Protein AF-0000000079762421 (afdb_homodimer)

pLDDT: mean 91.37, std 13.08, range [32.97, 98.62]

Radius of gyration: 20.49 Å; Cα contacts (8 Å, |Δi|>4): 229; chains: 2; bounding box: 56×55×48 Å

Sequence (238 aa):
MRKKKDTHSFDFRPLGLAIREAREKAGLSRNDLGDKVFYGERHIADIENIGKHPSFQLFHDLVTMFNISVDEYFYPAKNVEKNTARRQIDSSLDLLSDNELKIIQGTIDGILNSRENKKMRKKKDTHSFDFRPLGLAIREAREKAGLSRNDLGDKVFYGERHIADIENIGKHPSFQLFHDLVTMFNISVDEYFYPAKNVEKNTARRQIDSSLDLLSDNELKIIQGTIDGILNSRENKK

InterPro domains:
  IPR001387 Cro/C1-type, helix-turn-helix domain [PF01381] (19-72)
  IPR001387 Cro/C1-type, helix-turn-helix domain [PS50943] (19-73)
  IPR001387 Cro/C1-type, helix-turn-helix domain [SM00530] (18-73)
  IPR001387 Cro/C1-type, helix-turn-helix domain [cd00093] (16-72)
  IPR010982 Lambda repressor-like, DNA-binding domain superfamily [G3DSA:1.10.260.40] (3-78)
  IPR010982 Lambda repressor-like, DNA-binding domain superfamily [SSF47413] (14-79)
  IPR041511 Putative DNA-binding domain [PF18430] (82-116)

Solvent-accessible surface area (backbone atoms only — not comparable to full-atom values): 13655 Å² total; per-residue (Å²): 125,82,70,74,67,82,64,81,73,79,76,34,38,67,58,18,40,52,50,47,52,47,37,51,74,71,68,43,48,58,58,56,48,15,66,74,71,68,45,54,39,64,59,51,46,38,24,35,71,72,18,48,79,49,51,39,64,57,45,52,52,54,34,60,73,64,68,51,68,53,42,65,71,72,54,59,82,75,88,64,88,68,53,72,69,53,51,51,42,54,60,53,54,72,73,50,51,74,72,52,48,50,51,52,45,50,53,49,50,51,55,61,50,53,56,62,69,70,102,124,84,68,75,69,80,64,78,74,78,76,36,39,66,58,17,41,52,49,46,53,48,36,52,74,71,68,42,50,56,57,57,46,14,64,75,72,68,46,55,39,64,60,50,46,38,24,35,70,71,17,46,78,48,52,41,66,57,45,52,50,53,34,58,75,59,36,48,35,54,42,50,70,76,37,67,90,50,89,61,95,57,42,36,71,54,41,40,42,53,58,53,55,72,73,51,52,74,71,52,49,50,52,51,46,49,52,50,50,51,56,60,52,52,57,62,63,71,101

Secondary structure (DSSP, 8-state):
------------HHHHHHHHHHHHHTT--HHHHHHHHT--HHHHHHHHHH-PPPBHHHHHHHHHHTT--SHHHHSPPP-----HHHHHHHHHHTT--HHHHHHHHHHHHHHHHHHHHT-/------------HHHHHHHHHHHHHTT--HHHHHHHHT--HHHHHHHHHH-PPPBHHHHHHHHHHTT--SHHHH-TTS--SS-HHHHHHHHHHTT--HHHHHHHHHHHHHHHHHHHHT-

Structure (mmCIF, N/CA/C/O backbone):
data_AF-0000000079762421-model_v1
#
loop_
_entity.id
_entity.type
_entity.pdbx_description
1 polymer 'Helix-turn-helix domain'
#
loop_
_atom_site.group_PDB
_atom_site.id
_atom_site.type_symbol
_atom_site.label_atom_id
_atom_site.label_alt_id
_atom_site.label_comp_id
_atom_site.label_asym_id
_atom_site.label_entity_id
_atom_site.label_seq_id
_atom_site.pdb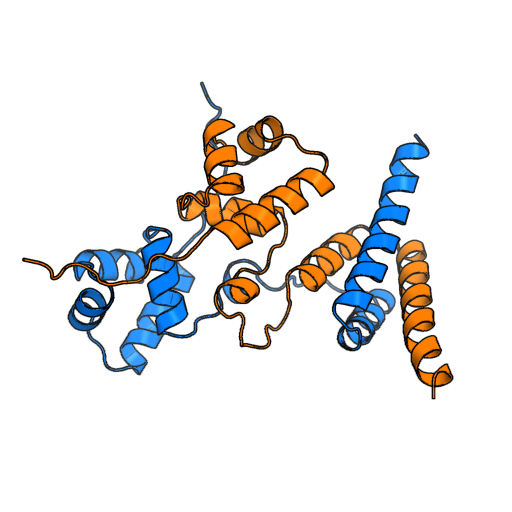x_PDB_ins_code
_atom_site.Cartn_x
_atom_site.Cartn_y
_atom_site.Cartn_z
_atom_site.occupancy
_atom_site.B_iso_or_equiv
_atom_site.auth_seq_id
_atom_site.auth_comp_id
_atom_site.auth_asym_id
_atom_site.auth_atom_id
_atom_site.pdbx_PDB_model_num
ATOM 1 N N . MET A 1 1 ? 30.953 -4.504 -2.361 1 32.97 1 MET A N 1
ATOM 2 C CA . MET A 1 1 ? 29.984 -5.57 -2.109 1 32.97 1 MET A CA 1
ATOM 3 C C . MET A 1 1 ? 28.656 -5 -1.613 1 32.97 1 MET A C 1
ATOM 5 O O . MET A 1 1 ? 28.641 -4.18 -0.692 1 32.97 1 MET A O 1
ATOM 9 N N . ARG A 1 2 ? 27.547 -4.996 -2.469 1 42.31 2 ARG A N 1
ATOM 10 C CA . ARG A 1 2 ? 26.328 -4.332 -2.012 1 42.31 2 ARG A CA 1
ATOM 11 C C . ARG A 1 2 ? 25.891 -4.875 -0.658 1 42.31 2 ARG A C 1
ATOM 13 O O . ARG A 1 2 ? 25.922 -6.086 -0.425 1 42.31 2 ARG A O 1
ATOM 20 N N . LYS A 1 3 ? 26.125 -4.16 0.327 1 44.59 3 LYS A N 1
ATOM 21 C CA . LYS A 1 3 ? 25.812 -4.641 1.672 1 44.59 3 LYS A CA 1
ATOM 22 C C . LYS A 1 3 ? 24.562 -5.508 1.673 1 44.59 3 LYS A C 1
ATOM 24 O O . LYS A 1 3 ? 23.641 -5.289 0.872 1 44.59 3 LYS A O 1
ATOM 29 N N . LYS A 1 4 ? 24.766 -6.656 2.021 1 48.5 4 LYS A N 1
ATOM 30 C CA . LYS A 1 4 ? 23.719 -7.664 2.203 1 48.5 4 LYS A CA 1
ATOM 31 C C . LYS A 1 4 ? 22.438 -7.039 2.732 1 48.5 4 LYS A C 1
ATOM 33 O O . LYS A 1 4 ? 22.484 -6.141 3.576 1 48.5 4 LYS A O 1
ATOM 38 N N . LYS A 1 5 ? 21.516 -6.934 1.87 1 54.53 5 LYS A N 1
ATOM 39 C CA . LYS A 1 5 ? 20.234 -6.312 2.166 1 54.53 5 LYS A CA 1
ATOM 40 C C . LYS A 1 5 ? 19.672 -6.797 3.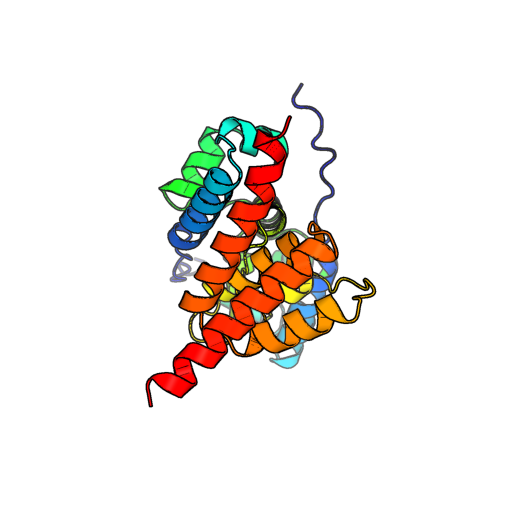504 1 54.53 5 LYS A C 1
ATOM 42 O O . LYS A 1 5 ? 19.422 -7.988 3.682 1 54.53 5 LYS A O 1
ATOM 47 N N . ASP A 1 6 ? 20.281 -6.512 4.605 1 52.03 6 ASP A N 1
ATOM 48 C CA . ASP A 1 6 ? 19.672 -6.863 5.883 1 52.03 6 ASP A CA 1
ATOM 49 C C . ASP A 1 6 ? 18.156 -6.668 5.84 1 52.03 6 ASP A C 1
ATOM 51 O O . ASP A 1 6 ? 17.531 -6.434 6.875 1 52.03 6 ASP A O 1
ATOM 55 N N . THR A 1 7 ? 17.688 -6.594 4.555 1 61.84 7 THR A N 1
ATOM 56 C CA . THR A 1 7 ? 16.25 -6.309 4.594 1 61.84 7 THR A CA 1
ATOM 57 C C . THR A 1 7 ? 15.453 -7.586 4.816 1 61.84 7 THR A C 1
ATOM 59 O O . THR A 1 7 ? 15.906 -8.68 4.469 1 61.84 7 THR A O 1
ATOM 62 N N . HIS A 1 8 ? 14.672 -7.676 5.934 1 78.88 8 HIS A N 1
ATOM 63 C CA . HIS A 1 8 ? 13.75 -8.75 6.281 1 78.88 8 HIS A CA 1
ATOM 64 C C . HIS A 1 8 ? 12.812 -9.07 5.117 1 78.88 8 HIS A C 1
ATOM 66 O O . HIS A 1 8 ? 12.219 -8.164 4.527 1 78.88 8 HIS A O 1
ATOM 72 N N . SER A 1 9 ? 12.984 -10.242 4.676 1 92.44 9 SER A N 1
ATOM 73 C CA . SER A 1 9 ? 12.094 -10.75 3.641 1 92.44 9 SER A CA 1
ATOM 74 C C . SER A 1 9 ? 10.672 -10.906 4.168 1 92.44 9 SER A C 1
ATOM 76 O O . SER A 1 9 ? 10.469 -11.344 5.301 1 92.44 9 SER A O 1
ATOM 78 N N . PHE A 1 10 ? 9.75 -10.484 3.432 1 96.31 10 PHE A N 1
ATOM 79 C CA . PHE A 1 10 ? 8.352 -10.609 3.811 1 96.31 10 PHE A CA 1
ATOM 80 C C . PHE A 1 10 ? 7.953 -12.078 3.951 1 96.31 10 PHE A C 1
ATOM 82 O O . PHE A 1 10 ? 8.25 -12.891 3.076 1 96.31 10 PHE A O 1
ATOM 89 N N . ASP A 1 11 ? 7.379 -12.391 5.066 1 96.75 11 ASP A N 1
ATOM 90 C CA . ASP A 1 11 ? 6.852 -13.734 5.266 1 96.75 11 ASP A CA 1
ATOM 91 C C . ASP A 1 11 ? 5.516 -13.914 4.543 1 96.75 11 ASP A C 1
ATOM 93 O O . ASP A 1 11 ? 4.477 -13.461 5.023 1 96.75 11 ASP A O 1
ATOM 97 N N . PHE A 1 12 ? 5.535 -14.68 3.506 1 97.94 12 PHE A N 1
ATOM 98 C CA . PHE A 1 12 ? 4.363 -14.797 2.648 1 97.94 12 PHE A CA 1
ATOM 99 C C . PHE A 1 12 ? 3.424 -15.883 3.16 1 97.94 12 PHE A C 1
ATOM 101 O O . PHE A 1 12 ? 2.338 -16.078 2.611 1 97.94 12 PHE A O 1
ATOM 108 N N . ARG A 1 13 ? 3.721 -16.5 4.164 1 97.62 13 ARG A N 1
ATOM 109 C CA . ARG A 1 13 ? 2.973 -17.672 4.629 1 97.62 13 ARG A CA 1
ATOM 110 C C . ARG A 1 13 ? 1.549 -17.281 5.016 1 97.62 13 ARG A C 1
ATOM 112 O O . ARG A 1 13 ? 0.593 -17.969 4.641 1 97.62 13 ARG A O 1
ATOM 119 N N . PRO A 1 14 ? 1.324 -16.188 5.73 1 97.69 14 PRO A N 1
ATOM 120 C CA . PRO A 1 14 ? -0.056 -15.836 6.066 1 97.69 14 PRO A CA 1
ATOM 121 C C . PRO A 1 14 ? -0.907 -15.555 4.828 1 97.69 14 PRO A C 1
ATOM 123 O O . PRO A 1 14 ? -2.064 -15.977 4.762 1 97.69 14 PRO A O 1
ATOM 126 N N . LEU A 1 15 ? -0.375 -14.906 3.902 1 97.62 15 LEU A N 1
ATOM 127 C CA . LEU A 1 15 ? -1.086 -14.641 2.656 1 97.62 15 LEU A CA 1
ATOM 128 C C . LEU A 1 15 ? -1.319 -15.93 1.875 1 97.62 15 LEU A C 1
ATOM 130 O O . LEU A 1 15 ? -2.398 -16.125 1.313 1 97.62 15 LEU A O 1
ATOM 134 N N . GLY A 1 16 ? -0.266 -16.703 1.804 1 98.31 16 GLY A N 1
ATOM 135 C CA . GLY A 1 16 ? -0.415 -18.016 1.179 1 98.31 16 GLY A CA 1
ATOM 136 C C . GLY A 1 16 ? -1.543 -18.828 1.773 1 98.31 16 GLY A C 1
ATOM 137 O O . GLY A 1 16 ? -2.305 -19.469 1.044 1 98.31 16 GLY A O 1
ATOM 138 N N . LEU A 1 17 ? -1.604 -18.781 3.076 1 98.19 17 LEU A N 1
ATOM 139 C CA . LEU A 1 17 ? -2.67 -19.5 3.773 1 98.19 17 LEU A CA 1
ATOM 140 C C . LEU A 1 17 ? -4.035 -18.938 3.406 1 98.19 17 LEU A C 1
ATOM 142 O O . LEU A 1 17 ? -4.992 -19.688 3.207 1 98.19 17 LEU A O 1
ATOM 146 N N . ALA A 1 18 ? -4.164 -17.656 3.342 1 98.25 18 ALA A N 1
ATOM 147 C CA . ALA A 1 18 ? -5.414 -17.016 2.941 1 98.25 18 ALA A CA 1
ATOM 148 C C . ALA A 1 18 ? -5.832 -17.453 1.543 1 98.25 18 ALA A C 1
ATOM 150 O O . ALA A 1 18 ? -7.016 -17.703 1.29 1 98.25 18 ALA A O 1
ATOM 151 N N . ILE A 1 19 ? -4.883 -17.562 0.673 1 98.38 19 ILE A N 1
ATOM 152 C CA . ILE A 1 19 ? -5.145 -17.984 -0.696 1 98.38 19 ILE A CA 1
ATOM 153 C C . ILE A 1 19 ? -5.641 -19.438 -0.696 1 98.38 19 ILE A C 1
ATOM 155 O O . ILE A 1 19 ? -6.617 -19.766 -1.372 1 98.38 19 ILE A O 1
ATOM 159 N N . ARG A 1 20 ? -4.977 -20.219 0.058 1 98.56 20 ARG A N 1
ATOM 160 C CA . ARG A 1 20 ? -5.391 -21.609 0.176 1 98.56 20 ARG A CA 1
ATOM 161 C C . ARG A 1 20 ? -6.828 -21.719 0.673 1 98.56 20 ARG A C 1
ATOM 163 O O . ARG A 1 20 ? -7.641 -22.438 0.09 1 98.56 20 ARG A O 1
ATOM 170 N N . GLU A 1 21 ? -7.09 -21.031 1.746 1 98.62 21 GLU A N 1
ATOM 171 C CA . GLU A 1 21 ? -8.43 -21.062 2.336 1 98.62 21 GLU A CA 1
ATOM 172 C C . GLU A 1 21 ? -9.484 -20.578 1.344 1 98.62 21 GLU A C 1
ATOM 174 O O . GLU A 1 21 ? -10.562 -21.172 1.242 1 98.62 21 GLU A O 1
ATOM 179 N N . ALA A 1 22 ? -9.211 -19.578 0.687 1 98.38 22 ALA A N 1
ATOM 180 C CA . ALA A 1 22 ? -10.125 -19.047 -0.317 1 98.38 22 ALA A CA 1
ATOM 181 C C . ALA A 1 22 ? -10.336 -20.047 -1.453 1 98.38 22 ALA A C 1
ATOM 183 O O . ALA A 1 22 ? -11.453 -20.219 -1.935 1 98.38 22 ALA A O 1
ATOM 184 N N . ARG A 1 23 ? -9.234 -20.578 -1.907 1 98.31 23 ARG A N 1
ATOM 185 C CA . ARG A 1 23 ? -9.312 -21.578 -2.961 1 98.31 23 ARG A CA 1
ATOM 186 C C . ARG A 1 23 ? -10.227 -22.734 -2.551 1 98.31 23 ARG A C 1
ATOM 188 O O . ARG A 1 23 ? -11.094 -23.141 -3.32 1 98.31 23 ARG A O 1
ATOM 195 N N . GLU A 1 24 ? -9.969 -23.219 -1.36 1 98.5 24 GLU A N 1
ATOM 196 C CA . GLU A 1 24 ? -10.75 -24.344 -0.839 1 98.5 24 GLU A CA 1
ATOM 197 C C . GLU A 1 24 ? -12.219 -23.969 -0.682 1 98.5 24 GLU A C 1
ATOM 199 O O . GLU A 1 24 ? -13.109 -24.766 -1.01 1 98.5 24 GLU A O 1
ATOM 204 N N . LYS A 1 25 ? -12.469 -22.844 -0.192 1 98.38 25 LYS A N 1
ATOM 205 C CA . LYS A 1 25 ? -13.836 -22.344 -0.052 1 98.38 25 LYS A CA 1
ATOM 206 C C . LYS A 1 25 ? -14.531 -22.281 -1.405 1 98.38 25 LYS A C 1
ATOM 208 O O . LYS A 1 25 ? -15.742 -22.531 -1.5 1 98.38 25 LYS A O 1
ATOM 213 N N . ALA A 1 26 ? -13.797 -22.016 -2.395 1 97.75 26 ALA A N 1
ATOM 214 C CA . ALA A 1 26 ? -14.336 -21.906 -3.75 1 97.75 26 ALA A CA 1
ATOM 215 C C . ALA A 1 26 ? -14.477 -23.297 -4.383 1 97.75 26 ALA A C 1
ATOM 217 O O . ALA A 1 26 ? -14.945 -23.406 -5.516 1 97.75 26 ALA A O 1
ATOM 218 N N . GLY A 1 27 ? -13.93 -24.312 -3.766 1 98.06 27 GLY A N 1
ATOM 219 C CA . GLY A 1 27 ? -14.039 -25.672 -4.254 1 98.06 27 GLY A CA 1
ATOM 220 C C . GLY A 1 27 ? -13.023 -26.016 -5.324 1 98.06 27 GLY A C 1
ATOM 221 O O . GLY A 1 27 ? -13.234 -26.922 -6.129 1 98.06 27 GLY A O 1
ATOM 222 N N . LEU A 1 28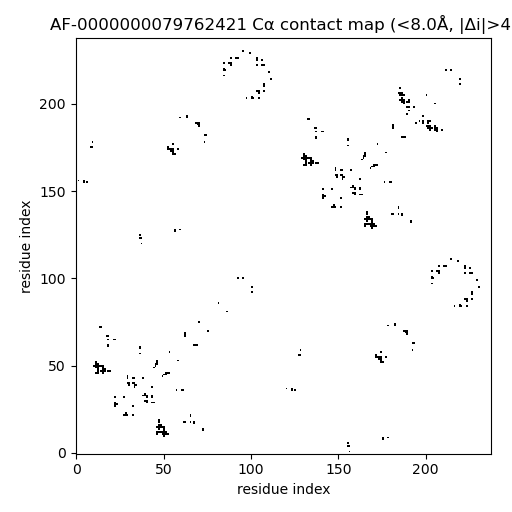 ? -12.008 -25.328 -5.367 1 98.12 28 LEU A N 1
ATOM 223 C CA . LEU A 1 28 ? -11 -25.531 -6.395 1 98.12 28 LEU A CA 1
ATOM 224 C C . LEU A 1 28 ? -9.836 -26.359 -5.855 1 98.12 28 LEU A C 1
ATOM 226 O O . LEU A 1 28 ? -9.398 -26.156 -4.719 1 98.12 28 LEU A O 1
ATOM 230 N N . SER A 1 29 ? -9.367 -27.219 -6.641 1 98.31 29 SER A N 1
ATOM 231 C CA . SER A 1 29 ? -8.094 -27.875 -6.355 1 98.31 29 SER A CA 1
ATOM 232 C C . SER A 1 29 ? -6.914 -26.984 -6.75 1 98.31 29 SER A C 1
ATOM 234 O O . SER A 1 29 ? -7.098 -25.953 -7.414 1 98.31 29 SER A O 1
ATOM 236 N N . ARG A 1 30 ? -5.773 -27.359 -6.301 1 97.88 30 ARG A N 1
ATOM 237 C CA . ARG A 1 30 ? -4.59 -26.625 -6.742 1 97.88 30 ARG A CA 1
ATOM 238 C C . ARG A 1 30 ? -4.441 -26.688 -8.258 1 97.88 30 ARG A C 1
ATOM 240 O O . ARG A 1 30 ? -4.023 -25.719 -8.891 1 97.88 30 ARG A O 1
ATOM 247 N N . ASN A 1 31 ? -4.73 -27.844 -8.828 1 97.56 31 ASN A N 1
ATOM 248 C CA . ASN A 1 31 ? -4.684 -28.016 -10.273 1 97.56 31 ASN A CA 1
ATOM 249 C C . ASN A 1 31 ? -5.68 -27.094 -10.977 1 97.56 31 ASN A C 1
ATOM 251 O O . ASN A 1 31 ? -5.348 -26.453 -11.984 1 97.56 31 ASN A O 1
ATOM 255 N N . ASP A 1 32 ? -6.852 -27.047 -10.422 1 97.56 32 ASP A N 1
ATOM 256 C CA . ASP A 1 32 ? -7.867 -26.156 -10.977 1 97.56 32 ASP A CA 1
ATOM 257 C C . ASP A 1 32 ? -7.402 -24.703 -10.945 1 97.56 32 ASP A C 1
ATOM 259 O O . ASP A 1 32 ? -7.555 -23.969 -11.93 1 97.56 32 ASP A O 1
ATOM 263 N N . LEU A 1 33 ? -6.918 -24.297 -9.844 1 97.44 33 LEU A N 1
ATOM 264 C CA . LEU A 1 33 ? -6.418 -22.938 -9.703 1 97.44 33 LEU A CA 1
ATOM 265 C C . LEU A 1 33 ? -5.266 -22.672 -10.664 1 97.44 33 LEU A C 1
ATOM 267 O O . LEU A 1 33 ? -5.227 -21.641 -11.32 1 97.44 33 LEU A O 1
ATOM 271 N N . GLY A 1 34 ? -4.316 -23.547 -10.711 1 96.56 34 GLY A N 1
ATOM 272 C CA . GLY A 1 34 ? -3.195 -23.438 -11.633 1 96.56 34 GLY A CA 1
ATOM 273 C C . GLY A 1 34 ? -3.625 -23.203 -13.07 1 96.56 34 GLY A C 1
ATOM 274 O O . GLY A 1 34 ? -3.055 -22.359 -13.758 1 96.56 34 GLY A O 1
ATOM 275 N N . ASP A 1 35 ? -4.621 -23.906 -13.523 1 95.06 35 ASP A N 1
ATOM 276 C CA . ASP A 1 35 ? -5.156 -23.75 -14.875 1 95.06 35 ASP A CA 1
ATOM 277 C C . ASP A 1 35 ? -5.703 -22.344 -15.094 1 95.06 35 ASP A C 1
ATOM 279 O O . ASP A 1 35 ? -5.562 -21.781 -16.172 1 95.06 35 ASP A O 1
ATOM 283 N N . LYS A 1 36 ? -6.262 -21.812 -14.062 1 94.31 36 LYS A N 1
ATOM 284 C CA . LYS A 1 36 ? -6.895 -20.5 -14.164 1 94.31 36 LYS A CA 1
ATOM 285 C C . LYS A 1 36 ? -5.848 -19.391 -14.242 1 94.31 36 LYS A C 1
ATOM 287 O O . LYS A 1 36 ? -6.066 -18.375 -14.891 1 94.31 36 LYS A O 1
ATOM 292 N N . VAL A 1 37 ? -4.773 -19.641 -13.508 1 93.75 37 VAL A N 1
ATOM 293 C CA . VAL A 1 37 ? -3.791 -18.562 -13.43 1 93.75 37 VAL A CA 1
ATOM 294 C C . VAL A 1 37 ? -2.568 -18.922 -14.273 1 93.75 37 VAL A C 1
ATOM 296 O O . VAL A 1 37 ? -1.571 -18.203 -14.266 1 93.75 37 VAL A O 1
ATOM 299 N N . PHE A 1 38 ? -2.588 -20.078 -14.898 1 94.38 38 PHE A N 1
ATOM 300 C CA . PHE A 1 38 ? -1.58 -20.516 -15.852 1 94.38 38 PHE A CA 1
ATOM 301 C C . PHE A 1 38 ? -0.259 -20.812 -15.148 1 94.38 38 PHE A C 1
ATOM 303 O O . PHE A 1 38 ? 0.802 -20.391 -15.609 1 94.38 38 PHE A O 1
ATOM 310 N N . TYR A 1 39 ? -0.318 -21.422 -14.094 1 95.12 39 TYR A N 1
ATOM 311 C CA . TYR A 1 39 ? 0.83 -21.906 -13.336 1 95.12 39 TYR A CA 1
ATOM 312 C C . TYR A 1 39 ? 0.646 -23.375 -12.945 1 95.12 39 TYR A C 1
ATOM 314 O O . TYR A 1 39 ? -0.48 -23.875 -12.906 1 95.12 39 TYR A O 1
ATOM 322 N N . GLY A 1 40 ? 1.703 -24.031 -12.727 1 95.5 40 GLY A N 1
ATOM 323 C CA . GLY A 1 40 ? 1.637 -25.422 -12.32 1 95.5 40 GLY A CA 1
ATOM 324 C C . GLY A 1 40 ? 1.208 -25.609 -10.875 1 95.5 40 GLY A C 1
ATOM 325 O O . GLY A 1 40 ? 1.412 -24.719 -10.047 1 95.5 40 GLY A O 1
ATOM 326 N N . GLU A 1 41 ? 0.646 -26.75 -10.602 1 95.81 41 GLU A N 1
ATOM 327 C CA . GLU A 1 41 ? 0.153 -27.109 -9.273 1 95.81 41 GLU A CA 1
ATOM 328 C C . GLU A 1 41 ? 1.257 -26.984 -8.227 1 95.81 41 GLU A C 1
ATOM 330 O O . GLU A 1 41 ? 1.01 -26.547 -7.105 1 95.81 41 GLU A O 1
ATOM 335 N N . ARG A 1 42 ? 2.371 -27.375 -8.578 1 97.25 42 ARG A N 1
ATOM 336 C CA . ARG A 1 42 ? 3.486 -27.328 -7.637 1 97.25 42 ARG A CA 1
ATOM 337 C C . ARG A 1 42 ? 3.795 -25.891 -7.219 1 97.25 42 ARG A C 1
ATOM 339 O O . ARG A 1 42 ? 4.082 -25.625 -6.051 1 97.25 42 ARG A O 1
ATOM 346 N N . HIS A 1 43 ? 3.812 -25.031 -8.156 1 97.19 43 HIS A N 1
ATOM 347 C CA . HIS A 1 43 ? 4.062 -23.609 -7.871 1 97.19 43 HIS A CA 1
ATOM 348 C C . HIS A 1 43 ? 3.02 -23.047 -6.914 1 97.19 43 HIS A C 1
ATOM 350 O O . HIS A 1 43 ? 3.363 -22.344 -5.965 1 97.19 43 HIS A O 1
ATOM 356 N N . ILE A 1 44 ? 1.825 -23.406 -7.184 1 97.94 44 ILE A N 1
ATOM 357 C CA . ILE A 1 44 ? 0.734 -23 -6.309 1 97.94 44 ILE A CA 1
ATOM 358 C C . ILE A 1 44 ? 0.949 -23.562 -4.906 1 97.94 44 ILE A C 1
ATOM 360 O O . ILE A 1 44 ? 0.801 -22.844 -3.912 1 97.94 44 ILE A O 1
ATOM 364 N N . ALA A 1 45 ? 1.321 -24.797 -4.832 1 97.94 45 ALA A N 1
ATOM 365 C CA . ALA A 1 45 ? 1.576 -25.453 -3.555 1 97.94 45 ALA A CA 1
ATOM 366 C C . ALA A 1 45 ? 2.682 -24.75 -2.779 1 97.94 45 ALA A C 1
ATOM 368 O O . ALA A 1 45 ? 2.568 -24.547 -1.567 1 97.94 45 ALA A O 1
ATOM 369 N N . ASP A 1 46 ? 3.74 -24.375 -3.486 1 98 46 ASP A N 1
ATOM 370 C CA . ASP A 1 46 ? 4.863 -23.688 -2.857 1 98 46 ASP A CA 1
ATOM 371 C C . ASP A 1 46 ? 4.426 -22.359 -2.254 1 98 46 ASP A C 1
ATOM 373 O O . ASP A 1 46 ? 4.84 -22.016 -1.147 1 98 46 ASP A O 1
ATOM 377 N N . ILE A 1 47 ? 3.629 -21.672 -2.916 1 97.81 47 ILE A N 1
ATOM 378 C CA . ILE A 1 47 ? 3.107 -20.375 -2.465 1 97.81 47 ILE A CA 1
ATOM 379 C C . ILE A 1 47 ? 2.24 -20.578 -1.225 1 97.81 47 ILE A C 1
ATOM 381 O O . ILE A 1 47 ? 2.412 -19.891 -0.219 1 97.81 47 ILE A O 1
ATOM 385 N N . GLU A 1 48 ? 1.377 -21.547 -1.326 1 97.75 48 GLU A N 1
ATOM 386 C CA . GLU A 1 48 ? 0.377 -21.766 -0.284 1 97.75 48 GLU A CA 1
ATOM 387 C C . GLU A 1 48 ? 1.006 -22.375 0.963 1 97.75 48 GLU A C 1
ATOM 389 O O . GLU A 1 48 ? 0.615 -22.047 2.086 1 97.75 48 GLU A O 1
ATOM 394 N N . ASN A 1 49 ? 2.008 -23.219 0.82 1 95.19 49 ASN A N 1
ATOM 395 C CA . ASN A 1 49 ? 2.479 -24.031 1.927 1 95.19 49 ASN A CA 1
ATOM 396 C C . ASN A 1 49 ? 3.734 -23.453 2.568 1 95.19 49 ASN A C 1
ATOM 398 O O . ASN A 1 49 ? 3.863 -23.453 3.793 1 95.19 49 ASN A O 1
ATOM 402 N N . ILE A 1 50 ? 4.66 -22.922 1.738 1 94.75 50 ILE A N 1
ATOM 403 C CA . ILE A 1 50 ? 5.938 -22.547 2.324 1 94.75 50 ILE A CA 1
ATOM 404 C C . ILE A 1 50 ? 6.168 -21.047 2.131 1 94.75 50 ILE A C 1
ATOM 406 O O . ILE A 1 50 ? 7.246 -20.531 2.432 1 94.75 50 ILE A O 1
ATOM 410 N N . GLY A 1 51 ? 5.266 -20.406 1.552 1 95.94 51 GLY A N 1
ATOM 411 C CA . GLY A 1 51 ? 5.336 -18.953 1.436 1 95.94 51 GLY A CA 1
ATOM 412 C C . GLY A 1 51 ? 6.316 -18.5 0.377 1 95.94 51 GLY A C 1
ATOM 413 O O . GLY A 1 51 ? 7.004 -17.484 0.562 1 95.94 51 GLY A O 1
ATOM 414 N N . LYS A 1 52 ? 6.457 -19.281 -0.649 1 97.25 52 LYS A N 1
ATOM 415 C CA . LYS A 1 52 ? 7.27 -18.812 -1.765 1 97.25 52 LYS A CA 1
ATOM 416 C C . LYS A 1 52 ? 6.707 -17.516 -2.35 1 97.25 52 LYS A C 1
ATOM 418 O O . LYS A 1 52 ? 5.5 -17.391 -2.553 1 97.25 52 LYS A O 1
ATOM 423 N N . HIS A 1 53 ? 7.578 -16.594 -2.586 1 98.06 53 HIS A N 1
ATOM 424 C CA . HIS A 1 53 ? 7.141 -15.344 -3.195 1 98.06 53 HIS A CA 1
ATOM 425 C C . HIS A 1 53 ? 6.734 -15.555 -4.648 1 98.06 53 HIS A C 1
ATOM 427 O O . HIS A 1 53 ? 7.543 -16 -5.465 1 98.06 53 HIS A O 1
ATOM 433 N N . PRO A 1 54 ? 5.59 -15.258 -4.969 1 97.69 54 PRO A N 1
ATOM 434 C CA . PRO A 1 54 ? 5.195 -15.305 -6.379 1 97.69 54 PRO A CA 1
ATOM 435 C C . PRO A 1 54 ? 5.742 -14.125 -7.18 1 97.69 54 PRO A C 1
ATOM 437 O O . PRO A 1 54 ? 6.258 -13.164 -6.602 1 97.69 54 PRO A O 1
ATOM 440 N N . SER A 1 55 ? 5.66 -14.273 -8.492 1 96.69 55 SER A N 1
ATOM 441 C CA . SER A 1 55 ? 5.836 -13.078 -9.312 1 96.69 55 SER A CA 1
ATOM 442 C C . SER A 1 55 ? 4.746 -12.047 -9.023 1 96.69 55 SER A C 1
ATOM 444 O O . SER A 1 55 ? 3.693 -12.383 -8.484 1 96.69 55 SER A O 1
ATOM 446 N N . PHE A 1 56 ? 4.988 -10.875 -9.398 1 97.75 56 PHE A N 1
ATOM 447 C CA . PHE A 1 56 ? 4 -9.828 -9.172 1 97.75 56 PHE A CA 1
ATOM 448 C C . PHE A 1 56 ? 2.691 -10.156 -9.875 1 97.75 56 PHE A C 1
ATOM 450 O O . PHE A 1 56 ? 1.614 -10.023 -9.289 1 97.75 56 PHE A O 1
ATOM 457 N N . GLN A 1 57 ? 2.758 -10.555 -11.094 1 97 57 GLN A N 1
ATOM 458 C CA . GLN A 1 57 ? 1.547 -10.828 -11.859 1 97 57 GLN A CA 1
ATOM 459 C C . GLN A 1 57 ? 0.741 -11.961 -11.227 1 97 57 GLN A C 1
ATOM 461 O O . GLN A 1 57 ? -0.482 -11.867 -11.102 1 97 57 GLN A O 1
ATOM 466 N N . LEU A 1 58 ? 1.405 -13.016 -10.875 1 96.94 58 LEU A N 1
ATOM 467 C CA . LEU A 1 58 ? 0.703 -14.133 -10.242 1 96.94 58 LEU A CA 1
ATOM 468 C C . LEU A 1 58 ? 0.075 -13.703 -8.922 1 96.94 58 LEU A C 1
ATOM 470 O O . LEU A 1 58 ? -1.065 -14.07 -8.625 1 96.94 58 LEU A O 1
ATOM 474 N N . PHE A 1 59 ? 0.827 -12.938 -8.188 1 98 59 PHE A N 1
ATOM 475 C CA . PHE A 1 59 ? 0.321 -12.391 -6.934 1 98 59 PHE A CA 1
ATOM 476 C C . PHE A 1 59 ? -0.968 -11.617 -7.16 1 98 59 PHE A C 1
ATOM 478 O O . PHE A 1 59 ? -1.977 -11.867 -6.5 1 98 59 PHE A O 1
ATOM 485 N N . HIS A 1 60 ? -0.875 -10.695 -8.039 1 97.81 60 HIS A N 1
ATOM 486 C CA . HIS A 1 60 ? -2.049 -9.906 -8.391 1 97.81 60 HIS A CA 1
ATOM 487 C C . HIS A 1 60 ? -3.221 -10.805 -8.781 1 97.81 60 HIS A C 1
ATOM 489 O O . HIS A 1 60 ? -4.336 -10.625 -8.289 1 97.81 60 HIS A O 1
ATOM 495 N N . ASP A 1 61 ? -2.99 -11.773 -9.641 1 97.06 61 ASP A N 1
ATOM 496 C CA . ASP A 1 61 ? -4.051 -12.656 -10.125 1 97.06 61 ASP A CA 1
ATOM 497 C C . ASP A 1 61 ? -4.699 -13.422 -8.969 1 97.06 61 ASP A C 1
ATOM 499 O O . ASP A 1 61 ? -5.926 -13.508 -8.891 1 97.06 61 ASP A O 1
ATOM 503 N N . LEU A 1 62 ? -3.895 -13.898 -8.078 1 97.56 62 LEU A N 1
ATOM 504 C CA . LEU A 1 62 ? -4.395 -14.703 -6.969 1 97.56 62 LEU A CA 1
ATOM 505 C C . LEU A 1 62 ? -5.242 -13.867 -6.02 1 97.56 62 LEU A C 1
ATOM 507 O O . LEU A 1 62 ? -6.359 -14.25 -5.668 1 97.56 62 LEU A O 1
ATOM 511 N N . VAL A 1 63 ? -4.738 -12.773 -5.648 1 97.69 63 VAL A N 1
ATOM 512 C CA . VAL A 1 63 ? -5.426 -12.016 -4.609 1 97.69 63 VAL A CA 1
ATOM 513 C C . VAL A 1 63 ? -6.691 -11.383 -5.184 1 97.69 63 VAL A C 1
ATOM 515 O O . VAL A 1 63 ? -7.699 -11.258 -4.484 1 97.69 63 VAL A O 1
ATOM 518 N N . THR A 1 64 ? -6.703 -11.023 -6.461 1 96.56 64 THR A N 1
ATOM 519 C CA . THR A 1 64 ? -7.891 -10.414 -7.043 1 96.56 64 THR A CA 1
ATOM 520 C C . THR A 1 64 ? -8.938 -11.469 -7.379 1 96.56 64 THR A C 1
ATOM 522 O O . THR A 1 64 ? -10.141 -11.219 -7.254 1 96.56 64 THR A O 1
ATOM 525 N N . MET A 1 65 ? -8.469 -12.594 -7.762 1 96.06 65 MET A N 1
ATOM 526 C CA . MET A 1 65 ? -9.406 -13.688 -8.031 1 96.06 65 MET A CA 1
ATOM 527 C C . MET A 1 65 ? -10.219 -14.023 -6.785 1 96.06 65 MET A C 1
ATOM 529 O O . MET A 1 65 ? -11.422 -14.289 -6.879 1 96.06 65 MET A O 1
ATOM 533 N N . PHE A 1 66 ? -9.594 -13.969 -5.641 1 97.5 66 PHE A N 1
ATOM 534 C CA . PHE A 1 66 ? -10.234 -14.406 -4.406 1 97.5 66 PHE A CA 1
ATOM 535 C C . PHE A 1 66 ? -10.641 -13.203 -3.555 1 97.5 66 PHE A C 1
ATOM 537 O O . PHE A 1 66 ? -11.07 -13.367 -2.41 1 97.5 66 PHE A O 1
ATOM 544 N N . ASN A 1 67 ? -10.453 -12.047 -4.035 1 96.81 67 ASN A N 1
ATOM 545 C CA . ASN A 1 67 ? -10.836 -10.82 -3.346 1 96.81 67 ASN A CA 1
ATOM 546 C C . ASN A 1 67 ? -10.172 -10.719 -1.976 1 96.81 67 ASN A C 1
ATOM 548 O O . ASN A 1 67 ? -10.836 -10.422 -0.981 1 96.81 67 ASN A O 1
ATOM 552 N N . ILE A 1 68 ? -8.945 -10.93 -1.98 1 97.19 68 ILE A N 1
ATOM 553 C CA . ILE A 1 68 ? -8.156 -10.859 -0.753 1 97.19 68 ILE A CA 1
ATOM 554 C C . ILE A 1 68 ? -7.578 -9.453 -0.596 1 97.19 68 ILE A C 1
ATOM 556 O O . ILE A 1 68 ? -6.988 -8.914 -1.533 1 97.19 68 ILE A O 1
ATOM 560 N N . SER A 1 69 ? -7.762 -8.867 0.554 1 96.94 69 SER A N 1
ATOM 561 C CA . SER A 1 69 ? -7.156 -7.57 0.854 1 96.94 69 SER A CA 1
ATOM 562 C C . SER A 1 69 ? -5.664 -7.707 1.126 1 96.94 69 SER A C 1
ATOM 564 O O . SER A 1 69 ? -5.262 -8.336 2.107 1 96.94 69 SER A O 1
ATOM 566 N N . VAL A 1 70 ? -4.867 -7.098 0.354 1 97.69 70 VAL A N 1
ATOM 567 C CA . VAL A 1 70 ? -3.416 -7.129 0.511 1 97.69 70 VAL A CA 1
ATOM 568 C C . VAL A 1 70 ? -3.002 -6.23 1.676 1 97.69 70 VAL A C 1
ATOM 570 O O . VAL A 1 70 ? -2.1 -6.574 2.443 1 97.69 70 VAL A O 1
ATOM 573 N N . ASP A 1 71 ? -3.635 -5.137 1.819 1 97.12 71 ASP A N 1
ATOM 574 C CA . ASP A 1 71 ? -3.305 -4.156 2.852 1 97.12 71 ASP A CA 1
ATOM 575 C C . ASP A 1 71 ? -3.4 -4.773 4.246 1 97.12 71 ASP A C 1
ATOM 577 O O . ASP A 1 71 ? -2.645 -4.402 5.145 1 97.12 71 ASP A O 1
ATOM 581 N N . GLU A 1 72 ? -4.293 -5.73 4.418 1 95.44 72 GLU A N 1
ATOM 582 C CA . GLU A 1 72 ? -4.445 -6.398 5.707 1 95.44 72 GLU A CA 1
ATOM 583 C C . GLU A 1 72 ? -3.16 -7.105 6.121 1 95.44 72 GLU A C 1
ATOM 585 O O . GLU A 1 72 ? -2.869 -7.234 7.312 1 95.44 72 GLU A O 1
ATOM 590 N N . TYR A 1 73 ? -2.426 -7.461 5.168 1 96.88 73 TYR A N 1
ATOM 591 C CA . TYR A 1 73 ? -1.223 -8.242 5.445 1 96.88 73 TYR A CA 1
ATOM 592 C C . TYR A 1 73 ? 0.019 -7.359 5.406 1 96.88 73 TYR A C 1
ATOM 594 O O . TYR A 1 73 ? 0.993 -7.617 6.117 1 96.88 73 TYR A O 1
ATOM 602 N N . PHE A 1 74 ? -0.022 -6.332 4.625 1 97.31 74 PHE A N 1
ATOM 603 C CA . PHE A 1 74 ? 1.141 -5.469 4.469 1 97.31 74 PHE A CA 1
ATOM 604 C C . PHE A 1 74 ? 1.224 -4.461 5.605 1 97.31 74 PHE A C 1
ATOM 606 O O . PHE A 1 74 ? 2.312 -4.012 5.969 1 97.31 74 PHE A O 1
ATOM 613 N N . TYR A 1 75 ? 0.019 -4.086 6.047 1 94.5 75 TYR A N 1
ATOM 614 C CA . TYR A 1 75 ? -0.052 -3.055 7.078 1 94.5 75 TYR A CA 1
ATOM 615 C C . TYR A 1 75 ? -0.779 -3.57 8.312 1 94.5 75 TYR A C 1
ATOM 617 O O . TYR A 1 75 ? -1.899 -3.145 8.602 1 94.5 75 TYR A O 1
ATOM 625 N N . PRO A 1 76 ? -0.185 -4.391 8.945 1 85.38 76 PRO A N 1
ATOM 626 C CA . PRO A 1 76 ? -0.866 -4.906 10.141 1 85.38 76 PRO A CA 1
ATOM 627 C C . PRO A 1 76 ? -1.199 -3.809 11.148 1 85.38 76 PRO A C 1
ATOM 629 O O . PRO A 1 76 ? -0.524 -2.777 11.188 1 85.38 76 PRO A O 1
ATOM 632 N N . ALA A 1 77 ? -2.213 -3.967 11.844 1 78.5 77 ALA A N 1
ATOM 633 C CA . ALA A 1 77 ? -2.738 -2.99 12.797 1 78.5 77 ALA A CA 1
ATOM 634 C C . ALA A 1 77 ? -1.693 -2.635 13.852 1 78.5 77 ALA A C 1
ATOM 636 O O . ALA A 1 77 ? -0.947 -3.502 14.312 1 78.5 77 ALA A O 1
ATOM 637 N N . LYS A 1 78 ? -1.489 -1.345 13.961 1 74.88 78 LYS A N 1
ATOM 638 C CA . LYS A 1 78 ? -0.607 -0.884 15.031 1 74.88 78 LYS A CA 1
ATOM 639 C C . LYS A 1 78 ? -1.337 -0.856 16.375 1 74.88 78 LYS A C 1
ATOM 641 O O . LYS A 1 78 ? -2.514 -0.495 16.438 1 74.88 78 LYS A O 1
ATOM 646 N N . ASN A 1 79 ? -0.894 -1.613 17.234 1 69.38 79 ASN A N 1
ATOM 647 C CA . ASN A 1 79 ? -1.474 -1.636 18.578 1 69.38 79 ASN A CA 1
ATOM 648 C C . ASN A 1 79 ? -0.979 -0.465 19.422 1 69.38 79 ASN A C 1
ATOM 650 O O . ASN A 1 79 ? -0.192 -0.654 20.344 1 69.38 79 ASN A O 1
ATOM 654 N N . VAL A 1 80 ? -0.929 0.556 18.75 1 68.44 80 VAL A N 1
ATOM 655 C CA . VAL A 1 80 ? -0.417 1.634 19.594 1 68.44 80 VAL A CA 1
ATOM 656 C C . VAL A 1 80 ? -1.579 2.373 20.25 1 68.44 80 VAL A C 1
ATOM 658 O O . VAL A 1 80 ? -2.66 2.488 19.672 1 68.44 80 VAL A O 1
ATOM 661 N N . GLU A 1 81 ? -1.36 2.707 21.438 1 81 81 GLU A N 1
ATOM 662 C CA . GLU A 1 81 ? -2.322 3.5 22.203 1 81 81 GLU A CA 1
ATOM 663 C C . GLU A 1 81 ? -2.42 4.922 21.656 1 81 81 GLU A C 1
ATOM 665 O O . GLU A 1 81 ? -1.415 5.629 21.562 1 81 81 GLU A O 1
ATOM 670 N N . LYS A 1 82 ? -3.549 5.195 21.156 1 85.81 82 LYS A N 1
ATOM 671 C CA . LYS A 1 82 ? -3.854 6.547 20.688 1 85.81 82 LYS A CA 1
ATOM 672 C C . LYS A 1 82 ? -4.43 7.402 21.812 1 85.81 82 LYS A C 1
ATOM 674 O O . LYS A 1 82 ? -5.262 6.93 22.594 1 85.81 82 LYS A O 1
ATOM 679 N N . ASN A 1 83 ? -3.857 8.602 21.984 1 88.44 83 ASN A N 1
ATOM 680 C CA . ASN A 1 83 ? -4.457 9.531 22.938 1 88.44 83 ASN A CA 1
ATOM 681 C C . ASN A 1 83 ? -5.77 10.102 22.406 1 88.44 83 ASN A C 1
ATOM 683 O O . ASN A 1 83 ? -6.203 9.758 21.312 1 88.44 83 ASN A O 1
ATOM 687 N N . THR A 1 84 ? -6.434 10.773 23.281 1 91 84 THR A N 1
ATOM 688 C CA . THR A 1 84 ? -7.758 11.297 22.953 1 91 84 THR A CA 1
ATOM 689 C C . THR A 1 84 ? -7.719 12.133 21.688 1 91 84 THR A C 1
ATOM 691 O O . THR A 1 84 ? -8.578 11.992 20.812 1 91 84 THR A O 1
ATOM 694 N N . ALA A 1 85 ? -6.734 12.969 21.531 1 92.44 85 ALA A N 1
ATOM 695 C CA . ALA A 1 85 ? -6.625 13.844 20.375 1 92.44 85 ALA A CA 1
ATOM 696 C C . ALA A 1 85 ? -6.5 13.039 19.078 1 92.44 85 ALA A C 1
ATOM 698 O O . ALA A 1 85 ? -7.148 13.352 18.078 1 92.44 85 ALA A O 1
ATOM 699 N N . ARG A 1 86 ? -5.754 12.055 19.141 1 93.88 86 ARG A N 1
ATOM 700 C CA . ARG A 1 86 ? -5.535 11.211 17.984 1 93.88 86 ARG A CA 1
ATOM 701 C C . ARG A 1 86 ? -6.809 10.461 17.594 1 93.88 86 ARG A C 1
ATOM 703 O O . ARG A 1 86 ? -7.117 10.32 16.406 1 93.88 86 ARG A O 1
ATOM 710 N N . ARG A 1 87 ? -7.555 10.031 18.547 1 93.62 87 ARG A N 1
ATOM 711 C CA . ARG A 1 87 ? -8.797 9.305 18.297 1 93.62 87 ARG A CA 1
ATOM 712 C C . ARG A 1 87 ? -9.836 10.211 17.656 1 93.62 87 ARG A C 1
ATOM 714 O O . ARG A 1 87 ? -10.555 9.789 16.75 1 93.62 87 ARG A O 1
ATOM 721 N N . GLN A 1 88 ? -9.875 11.398 18.141 1 95.19 88 GLN A N 1
ATOM 722 C CA . GLN A 1 88 ? -10.82 12.359 17.578 1 95.19 88 GLN A CA 1
ATOM 723 C C . GLN A 1 88 ? -10.469 12.688 16.125 1 95.19 88 GLN A C 1
ATOM 725 O O . GLN A 1 88 ? -11.359 12.773 15.273 1 95.19 88 GLN A O 1
ATOM 730 N N . ILE A 1 89 ? -9.227 12.859 15.938 1 96.94 89 ILE A N 1
ATOM 731 C CA . ILE A 1 89 ? -8.766 13.133 14.578 1 96.94 89 ILE A CA 1
ATOM 732 C C . ILE A 1 89 ? -9.125 11.969 13.664 1 96.94 89 ILE A C 1
ATOM 734 O O . ILE A 1 89 ? -9.633 12.172 12.562 1 96.94 89 ILE A O 1
ATOM 738 N N . ASP A 1 90 ? -8.93 10.781 14.133 1 95.06 90 ASP A N 1
ATOM 739 C CA . ASP A 1 90 ? -9.234 9.594 13.344 1 95.06 90 ASP A CA 1
ATOM 740 C C . ASP A 1 90 ? -10.711 9.562 12.953 1 95.06 90 ASP A C 1
ATOM 742 O O . ASP A 1 90 ? -11.047 9.289 11.797 1 95.06 90 ASP A O 1
ATOM 746 N N . SER A 1 91 ? -11.531 9.844 13.922 1 95.81 91 SER A N 1
ATOM 747 C CA . SER A 1 91 ? -12.969 9.844 13.664 1 95.81 91 SER A CA 1
ATOM 748 C C . SER A 1 91 ? -13.352 10.945 12.68 1 95.81 91 SER A C 1
ATOM 750 O O . SER A 1 91 ? -14.172 10.734 11.789 1 95.81 91 SER A O 1
ATOM 752 N N . SER A 1 92 ? -12.711 12.109 12.82 1 96.69 92 SER A N 1
ATOM 753 C CA . SER A 1 92 ? -13.008 13.234 11.945 1 96.69 92 SER A CA 1
ATOM 754 C C . SER A 1 92 ? -12.516 12.984 10.523 1 96.69 92 SER A C 1
ATOM 756 O O . SER A 1 92 ? -13.172 13.359 9.555 1 96.69 92 SER A O 1
ATOM 758 N N . LEU A 1 93 ? -11.406 12.344 10.406 1 96.5 93 LEU A N 1
ATOM 759 C CA . LEU A 1 93 ? -10.844 12.039 9.102 1 96.5 93 LEU A CA 1
ATOM 760 C C . LEU A 1 93 ? -11.789 11.133 8.305 1 96.5 93 LEU A C 1
ATOM 762 O O . LEU A 1 93 ? -11.852 11.227 7.074 1 96.5 93 LEU A O 1
ATOM 766 N N . ASP A 1 94 ? -12.531 10.305 8.953 1 95.69 94 ASP A N 1
ATOM 767 C CA . ASP A 1 94 ? -13.453 9.383 8.297 1 95.69 94 ASP A CA 1
ATOM 768 C C . ASP A 1 94 ? -14.562 10.133 7.566 1 95.69 94 ASP A C 1
ATOM 770 O O . ASP A 1 94 ? -15.242 9.562 6.711 1 95.69 94 ASP A O 1
ATOM 774 N N . LEU A 1 95 ? -14.742 11.406 7.887 1 94.88 95 LEU A N 1
ATOM 775 C CA . LEU A 1 95 ? -15.82 12.203 7.32 1 94.88 95 LEU A CA 1
ATOM 776 C C . LEU A 1 95 ? -15.328 13.023 6.129 1 94.88 95 LEU A C 1
ATOM 778 O O . LEU A 1 95 ? -16.125 13.641 5.426 1 94.88 95 LEU A O 1
ATOM 782 N N . LEU A 1 96 ? -14.086 13.055 5.926 1 95.69 96 LEU A N 1
ATOM 783 C CA . LEU A 1 96 ? -13.508 13.938 4.922 1 95.69 96 LEU A CA 1
ATOM 784 C C . LEU A 1 96 ? -13.469 13.258 3.555 1 95.69 96 LEU A C 1
ATOM 786 O O . LEU A 1 96 ? -13.242 12.047 3.463 1 95.69 96 LEU A O 1
ATOM 790 N N . SER A 1 97 ? -13.656 14.047 2.512 1 94.44 97 SER A N 1
ATOM 791 C CA . SER A 1 97 ? -13.484 13.594 1.137 1 94.44 97 SER A CA 1
ATOM 792 C C . SER A 1 97 ? -12.008 13.445 0.785 1 94.44 97 SER A C 1
ATOM 794 O O . SER A 1 97 ? -11.133 13.906 1.524 1 94.44 97 SER A O 1
ATOM 796 N N . ASP A 1 98 ? -11.688 12.875 -0.367 1 92.31 98 ASP A N 1
ATOM 797 C CA . ASP A 1 98 ? -10.305 12.703 -0.81 1 92.31 98 ASP A CA 1
ATOM 798 C C . ASP A 1 98 ? -9.609 14.047 -0.986 1 92.31 98 ASP A C 1
ATOM 800 O O . ASP A 1 98 ? -8.445 14.203 -0.619 1 92.31 98 ASP A O 1
ATOM 804 N N . ASN A 1 99 ? -10.312 14.977 -1.566 1 94.88 99 ASN A N 1
ATOM 805 C CA . ASN A 1 99 ? -9.75 16.312 -1.747 1 94.88 99 ASN A CA 1
ATOM 806 C C . ASN A 1 99 ? -9.445 16.969 -0.409 1 94.88 99 ASN A C 1
ATOM 808 O O . ASN A 1 99 ? -8.438 17.656 -0.269 1 94.88 99 ASN A O 1
ATOM 812 N N . GLU A 1 100 ? -10.312 16.719 0.527 1 96.69 100 GLU A N 1
ATOM 813 C CA . GLU A 1 100 ? -10.109 17.281 1.854 1 96.69 100 GLU A CA 1
ATOM 814 C C . GLU A 1 100 ? -8.953 16.594 2.58 1 96.69 100 GLU A C 1
ATOM 816 O O . GLU A 1 100 ? -8.203 17.25 3.314 1 96.69 100 GLU A O 1
ATOM 821 N N . LEU A 1 101 ? -8.797 15.359 2.355 1 97 101 LEU A N 1
ATOM 822 C CA . LEU A 1 101 ? -7.656 14.648 2.92 1 97 101 LEU A CA 1
ATOM 823 C C . LEU A 1 101 ? -6.348 15.203 2.371 1 97 101 LEU A C 1
ATOM 825 O O . LEU A 1 101 ? -5.352 15.289 3.094 1 97 101 LEU A O 1
ATOM 829 N N . LYS A 1 102 ? -6.398 15.547 1.146 1 95.12 102 LYS A N 1
ATOM 830 C CA . LYS A 1 102 ? -5.211 16.141 0.542 1 95.12 102 LYS A CA 1
ATOM 831 C C . LYS A 1 102 ? -4.852 17.469 1.223 1 95.12 102 LYS A C 1
ATOM 833 O O . LYS A 1 102 ? -3.672 17.766 1.401 1 95.12 102 LYS A O 1
ATOM 838 N N . ILE A 1 103 ? -5.844 18.219 1.624 1 96 103 ILE A N 1
ATOM 839 C CA . ILE A 1 103 ? -5.629 19.484 2.336 1 96 103 ILE A CA 1
ATOM 840 C C . ILE A 1 103 ? -4.98 19.203 3.691 1 96 103 ILE A C 1
ATOM 842 O O . ILE A 1 103 ? -4.008 19.859 4.07 1 96 103 ILE A O 1
ATOM 846 N N . ILE A 1 104 ? -5.465 18.188 4.363 1 97.44 104 ILE A N 1
ATOM 847 C CA . ILE A 1 104 ? -4.93 17.828 5.672 1 97.44 104 ILE A CA 1
ATOM 848 C C . ILE A 1 104 ? -3.473 17.375 5.523 1 97.44 104 ILE A C 1
ATOM 850 O O . ILE A 1 104 ? -2.615 17.781 6.312 1 97.44 104 ILE A O 1
ATOM 854 N N . GLN A 1 105 ? -3.211 16.578 4.48 1 96.38 105 GLN A N 1
ATOM 855 C CA . GLN A 1 105 ? -1.839 16.141 4.223 1 96.38 105 GLN A CA 1
ATOM 856 C C . GLN A 1 105 ? -0.926 17.344 3.992 1 96.38 105 GLN A C 1
ATOM 858 O O . GLN A 1 105 ? 0.218 17.359 4.453 1 96.38 105 GLN A O 1
ATOM 863 N N . GLY A 1 106 ? -1.437 18.297 3.232 1 95.69 106 GLY A N 1
ATOM 864 C CA . GLY A 1 106 ? -0.673 19.516 3.012 1 95.69 106 GLY A CA 1
ATOM 865 C C . GLY A 1 106 ? -0.338 20.25 4.297 1 95.69 106 GLY A C 1
ATOM 866 O O . GLY A 1 106 ? 0.781 20.734 4.461 1 95.69 106 GLY A O 1
ATOM 867 N N . THR A 1 107 ? -1.3 20.375 5.18 1 96.88 107 THR A N 1
ATOM 868 C CA . THR A 1 107 ? -1.092 21.047 6.465 1 96.88 107 THR A CA 1
ATOM 869 C C . THR A 1 107 ? -0.041 20.297 7.285 1 96.88 107 THR A C 1
ATOM 871 O O . THR A 1 107 ? 0.86 20.922 7.855 1 96.88 107 THR A O 1
ATOM 874 N N . ILE A 1 108 ? -0.084 19.031 7.277 1 97.06 108 ILE A N 1
ATOM 875 C CA . ILE A 1 108 ? 0.874 18.203 8 1 97.06 108 ILE A CA 1
ATOM 876 C C . ILE A 1 108 ? 2.275 18.422 7.434 1 97.06 108 ILE A C 1
ATOM 878 O O . ILE A 1 108 ? 3.234 18.609 8.188 1 97.06 108 ILE A O 1
ATOM 882 N N . ASP A 1 109 ? 2.285 18.391 6.133 1 94.94 109 ASP A N 1
ATOM 883 C CA . ASP A 1 109 ? 3.576 18.594 5.484 1 94.94 109 ASP A CA 1
ATOM 884 C C . ASP A 1 109 ? 4.168 19.953 5.859 1 94.94 109 ASP A C 1
ATOM 886 O O . ASP A 1 109 ? 5.379 20.078 6.062 1 94.94 109 ASP A O 1
ATOM 890 N N . GLY A 1 110 ? 3.312 20.953 5.891 1 94.69 110 GLY A N 1
ATOM 891 C CA . GLY A 1 110 ? 3.76 22.266 6.301 1 94.69 110 GLY A CA 1
ATOM 892 C C . GLY A 1 110 ? 4.344 22.297 7.699 1 94.69 110 GLY A C 1
ATOM 893 O O . GLY A 1 110 ? 5.383 22.906 7.934 1 94.69 110 GLY A O 1
ATOM 894 N N . ILE A 1 111 ? 3.723 21.641 8.594 1 94.88 111 ILE A N 1
ATOM 895 C CA . ILE A 1 111 ? 4.164 21.594 9.984 1 94.88 111 ILE A CA 1
ATOM 896 C C . ILE A 1 111 ? 5.512 20.875 10.062 1 94.88 111 ILE A C 1
ATOM 898 O O . ILE A 1 111 ? 6.453 21.375 10.68 1 94.88 111 ILE A O 1
ATOM 902 N N . LEU A 1 112 ? 5.645 19.766 9.391 1 93.38 112 LEU A N 1
ATOM 903 C CA . LEU A 1 112 ? 6.855 18.969 9.469 1 93.38 112 LEU A CA 1
ATOM 904 C C . LEU A 1 112 ? 8.031 19.688 8.82 1 93.38 112 LEU A C 1
ATOM 906 O O . LEU A 1 112 ? 9.164 19.594 9.305 1 93.38 112 LEU A O 1
ATOM 910 N N . ASN A 1 113 ? 7.789 20.453 7.785 1 91.25 113 ASN A N 1
ATOM 911 C CA . ASN A 1 113 ? 8.844 21.188 7.086 1 91.25 113 ASN A CA 1
ATOM 912 C C . ASN A 1 113 ? 9.289 22.422 7.875 1 91.25 113 ASN A C 1
ATOM 914 O O . ASN A 1 113 ? 10.422 22.875 7.734 1 91.25 113 ASN A O 1
ATOM 918 N N . SER A 1 114 ? 8.414 22.969 8.625 1 90.56 114 SER A N 1
ATOM 919 C CA . SER A 1 114 ? 8.758 24.141 9.43 1 90.56 114 SER A CA 1
ATOM 920 C C . SER A 1 114 ? 9.742 23.797 10.531 1 90.56 114 SER A C 1
ATOM 922 O O . SER A 1 114 ? 10.492 24.656 11 1 90.56 114 SER A O 1
ATOM 924 N N . ARG A 1 115 ? 9.797 22.562 10.938 1 87.12 115 ARG A N 1
ATOM 925 C CA . ARG A 1 115 ? 10.766 22.094 11.93 1 87.12 115 ARG A CA 1
ATOM 926 C C . ARG A 1 115 ? 12.18 22.125 11.359 1 87.12 115 ARG A C 1
ATOM 928 O O . ARG A 1 115 ? 13.133 22.422 12.086 1 87.12 115 ARG A O 1
ATOM 935 N N . GLU A 1 116 ? 12.305 21.625 10.148 1 73.88 116 GLU A N 1
ATOM 936 C CA . GLU A 1 116 ? 13.617 21.516 9.508 1 73.88 116 GLU A CA 1
ATOM 937 C C . GLU A 1 116 ? 14.211 22.891 9.234 1 73.88 116 GLU A C 1
ATOM 939 O O . GLU A 1 116 ? 15.43 23.062 9.258 1 73.88 116 GLU A O 1
ATOM 944 N N . ASN A 1 117 ? 13.359 23.828 8.883 1 65.94 117 ASN A N 1
ATOM 945 C CA . ASN A 1 117 ? 13.859 25.172 8.641 1 65.94 117 ASN A CA 1
ATOM 946 C C . ASN A 1 117 ? 14.203 25.891 9.953 1 65.94 117 ASN A C 1
ATOM 948 O O . ASN A 1 117 ? 14.828 26.953 9.945 1 65.94 117 ASN A O 1
ATOM 952 N N . LYS A 1 118 ? 13.758 25.531 11.117 1 59.28 118 LYS A N 1
ATOM 953 C CA . LYS A 1 118 ? 14.195 26.125 12.375 1 59.28 118 LYS A CA 1
ATOM 954 C C . LYS A 1 118 ? 15.547 25.562 12.805 1 59.28 118 LYS A C 1
ATOM 956 O O . LYS A 1 118 ? 16.109 25.984 13.82 1 59.28 118 LYS A O 1
ATOM 961 N N . LYS A 1 119 ? 16.234 24.578 12.266 1 48.56 119 LYS A N 1
ATOM 962 C CA . LYS A 1 119 ? 17.656 24.391 12.547 1 48.56 119 LYS A CA 1
ATOM 963 C C . LYS A 1 119 ? 18.516 25.141 11.531 1 48.56 119 LYS A C 1
ATOM 965 O O . LYS A 1 119 ? 18.219 25.141 10.336 1 48.56 119 LYS A O 1
ATOM 970 N N . MET B 1 1 ? -0.019 -27.469 -25.391 1 37.47 1 MET B N 1
ATOM 971 C CA . MET B 1 1 ? 0.533 -26.125 -25.453 1 37.47 1 MET B CA 1
ATOM 972 C C . MET B 1 1 ? -0.175 -25.203 -24.453 1 37.47 1 MET B C 1
ATOM 974 O O . MET B 1 1 ? -1.406 -25.141 -24.422 1 37.47 1 MET B O 1
ATOM 978 N N . ARG B 1 2 ? 0.392 -24.906 -23.203 1 46.34 2 ARG B N 1
ATOM 979 C CA . ARG B 1 2 ? -0.38 -24.203 -22.188 1 46.34 2 ARG B CA 1
ATOM 980 C C . ARG B 1 2 ? -1.008 -22.938 -22.766 1 46.34 2 ARG B C 1
ATOM 982 O O . ARG B 1 2 ? -0.346 -22.188 -23.484 1 46.34 2 ARG B O 1
ATOM 989 N N . LYS B 1 3 ? -2.172 -23.016 -23.156 1 48.81 3 LYS B N 1
ATOM 990 C CA . LYS B 1 3 ? -2.9 -21.938 -23.812 1 48.81 3 LYS B CA 1
ATOM 991 C C . LYS B 1 3 ? -2.404 -20.578 -23.344 1 48.81 3 LYS B C 1
ATOM 993 O O . LYS B 1 3 ? -1.955 -20.438 -22.203 1 48.81 3 LYS B O 1
ATOM 998 N N . LYS B 1 4 ? -2.041 -19.844 -24.234 1 49.38 4 LYS B N 1
ATOM 999 C CA . LYS B 1 4 ? -1.529 -18.484 -24.109 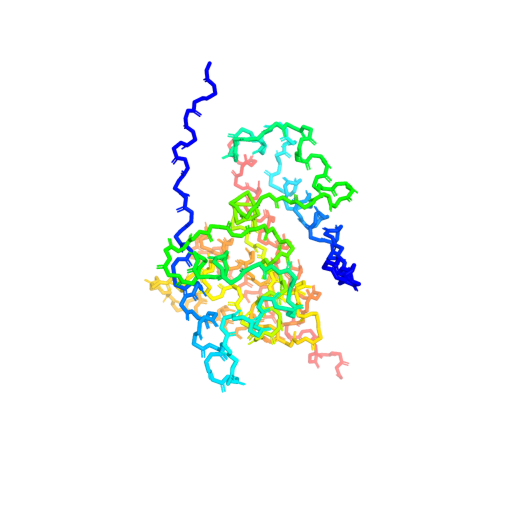1 49.38 4 LYS B CA 1
ATOM 1000 C C . LYS B 1 4 ? -2.332 -17.688 -23.078 1 49.38 4 LYS B C 1
ATOM 1002 O O . LYS B 1 4 ? -3.562 -17.766 -23.062 1 49.38 4 LYS B O 1
ATOM 1007 N N . LYS B 1 5 ? -1.796 -17.562 -21.875 1 55.09 5 LYS B N 1
ATOM 1008 C CA . LYS B 1 5 ? -2.465 -16.891 -20.766 1 55.09 5 LYS B CA 1
ATOM 1009 C C . LYS B 1 5 ? -3.078 -15.57 -21.219 1 55.09 5 LYS B C 1
ATOM 1011 O O . LYS B 1 5 ? -2.367 -14.68 -21.688 1 55.09 5 LYS B O 1
ATOM 1016 N N . ASP B 1 6 ? -4.129 -15.633 -22.062 1 53.53 6 ASP B N 1
ATOM 1017 C CA . ASP B 1 6 ? -4.816 -14.391 -22.406 1 53.53 6 ASP B CA 1
ATOM 1018 C C . ASP B 1 6 ? -4.941 -13.477 -21.188 1 53.53 6 ASP B C 1
ATOM 1020 O O . ASP B 1 6 ? -5.891 -12.695 -21.078 1 53.53 6 ASP B O 1
ATOM 1024 N N . THR B 1 7 ? -4.141 -13.844 -20.141 1 62.12 7 THR B N 1
ATOM 1025 C CA . THR B 1 7 ? -4.453 -13.047 -18.969 1 62.12 7 THR B CA 1
ATOM 1026 C C . THR B 1 7 ? -3.848 -11.648 -19.078 1 62.12 7 THR B C 1
ATOM 1028 O O . THR B 1 7 ? -2.84 -11.461 -19.766 1 62.12 7 THR B O 1
ATOM 1031 N N . HIS B 1 8 ? -4.684 -10.617 -19.141 1 79 8 HIS B N 1
ATOM 1032 C CA . HIS B 1 8 ? -4.32 -9.203 -19.094 1 79 8 HIS B CA 1
ATOM 1033 C C . HIS B 1 8 ? -3.312 -8.93 -17.984 1 79 8 HIS B C 1
ATOM 1035 O O . HIS B 1 8 ? -3.492 -9.375 -16.859 1 79 8 HIS B O 1
ATOM 1041 N N . SER B 1 9 ? -2.217 -8.562 -18.453 1 92.56 9 SER B N 1
ATOM 1042 C CA . SER B 1 9 ? -1.172 -8.156 -17.516 1 92.56 9 SER B CA 1
ATOM 1043 C C . SER B 1 9 ? -1.56 -6.887 -16.781 1 92.56 9 SER B C 1
ATOM 1045 O O . SER B 1 9 ? -2.137 -5.969 -17.359 1 92.56 9 SER B O 1
ATOM 1047 N N . PHE B 1 10 ? -1.332 -6.93 -15.523 1 95.94 10 PHE B N 1
ATOM 1048 C CA . PHE B 1 10 ? -1.627 -5.754 -14.711 1 95.94 10 PHE B CA 1
ATOM 1049 C C . PHE B 1 10 ? -0.796 -4.559 -15.164 1 95.94 10 PHE B C 1
ATOM 1051 O O . PHE B 1 10 ? 0.417 -4.676 -15.352 1 95.94 10 PHE B O 1
ATOM 1058 N N . ASP B 1 11 ? -1.462 -3.49 -15.469 1 96.5 11 ASP B N 1
ATOM 1059 C CA . ASP B 1 11 ? -0.756 -2.252 -15.789 1 96.5 11 ASP B CA 1
ATOM 1060 C C . ASP B 1 11 ? -0.191 -1.605 -14.523 1 96.5 11 ASP B C 1
ATOM 1062 O O . ASP B 1 11 ? -0.928 -0.983 -13.758 1 96.5 11 ASP B O 1
ATOM 1066 N N . PHE B 1 12 ? 1.097 -1.659 -14.359 1 98 12 PHE B N 1
ATOM 1067 C CA . PHE B 1 12 ? 1.733 -1.208 -13.133 1 98 12 PHE B CA 1
ATOM 1068 C C . PHE B 1 12 ? 1.991 0.294 -13.172 1 98 12 PHE B C 1
ATOM 1070 O O . PHE B 1 12 ? 2.439 0.88 -12.188 1 98 12 PHE B O 1
ATOM 1077 N N . ARG B 1 13 ? 1.683 0.948 -14.195 1 97.44 13 ARG B N 1
ATOM 1078 C CA . ARG B 1 13 ? 2.047 2.346 -14.406 1 97.44 13 ARG B CA 1
ATOM 1079 C C . ARG B 1 13 ? 1.407 3.24 -13.344 1 97.44 13 ARG B C 1
ATOM 1081 O O . ARG B 1 13 ? 2.068 4.113 -12.781 1 97.44 13 ARG B O 1
ATOM 1088 N N . PRO B 1 14 ? 0.146 3.039 -12.961 1 97.38 14 PRO B N 1
ATOM 1089 C CA . PRO B 1 14 ? -0.437 3.895 -11.93 1 97.38 14 PRO B CA 1
ATOM 1090 C C . PRO B 1 14 ? 0.25 3.732 -10.57 1 97.38 14 PRO B C 1
ATOM 1092 O O . PRO B 1 14 ? 0.505 4.723 -9.883 1 97.38 14 PRO B O 1
ATOM 1095 N N . LEU B 1 15 ? 0.557 2.541 -10.219 1 97.56 15 LEU B N 1
ATOM 1096 C CA . LEU B 1 15 ? 1.279 2.289 -8.977 1 97.56 15 LEU B CA 1
ATOM 1097 C C . LEU B 1 15 ? 2.691 2.859 -9.047 1 97.56 15 LEU B C 1
ATOM 1099 O O . LEU B 1 15 ? 3.18 3.439 -8.07 1 97.56 15 LEU B O 1
ATOM 1103 N N . GLY B 1 16 ? 3.322 2.611 -10.164 1 98.25 16 GLY B N 1
ATOM 1104 C CA . GLY B 1 16 ? 4.637 3.197 -10.383 1 98.25 16 GLY B CA 1
ATOM 1105 C C . GLY B 1 16 ? 4.656 4.703 -10.195 1 98.25 16 GLY B C 1
ATOM 1106 O O . GLY B 1 16 ? 5.578 5.246 -9.586 1 98.25 16 GLY B O 1
ATOM 1107 N N . LEU B 1 17 ? 3.668 5.348 -10.703 1 97.75 17 LEU B N 1
ATOM 1108 C CA . LEU B 1 17 ? 3.543 6.793 -10.57 1 97.75 17 LEU B CA 1
ATOM 1109 C C . LEU B 1 17 ? 3.359 7.188 -9.102 1 97.75 17 LEU B C 1
ATOM 1111 O O . LEU B 1 17 ? 3.943 8.172 -8.641 1 97.75 17 LEU B O 1
ATOM 1115 N N . ALA B 1 18 ? 2.533 6.441 -8.375 1 97.5 18 ALA B N 1
ATOM 1116 C CA . ALA B 1 18 ? 2.33 6.699 -6.953 1 97.5 18 ALA B CA 1
ATOM 1117 C C . ALA B 1 18 ? 3.643 6.594 -6.184 1 97.5 18 ALA B C 1
ATOM 1119 O O . ALA B 1 18 ? 3.914 7.398 -5.293 1 97.5 18 ALA B O 1
ATOM 1120 N N . ILE B 1 19 ? 4.441 5.629 -6.539 1 98.31 19 ILE B N 1
ATOM 1121 C CA . ILE B 1 19 ? 5.738 5.426 -5.902 1 98.31 19 ILE B CA 1
ATOM 1122 C C . ILE B 1 19 ? 6.656 6.605 -6.207 1 98.31 19 ILE B C 1
ATOM 1124 O O . ILE B 1 19 ? 7.32 7.133 -5.312 1 98.31 19 ILE B O 1
ATOM 1128 N N . ARG B 1 20 ? 6.641 6.992 -7.418 1 98.38 20 ARG B N 1
ATOM 1129 C CA . ARG B 1 20 ? 7.445 8.141 -7.816 1 98.38 20 ARG B CA 1
ATOM 1130 C C . ARG B 1 20 ? 7.051 9.391 -7.027 1 98.38 20 ARG B C 1
ATOM 1132 O O . ARG B 1 20 ? 7.91 10.078 -6.484 1 98.38 20 ARG B O 1
ATOM 1139 N N . GLU B 1 21 ? 5.785 9.664 -7 1 97.19 21 GLU B N 1
ATOM 1140 C CA . GLU B 1 21 ? 5.285 10.844 -6.301 1 97.19 21 GLU B CA 1
ATOM 1141 C C . GLU B 1 21 ? 5.648 10.805 -4.816 1 97.19 21 GLU B C 1
ATOM 1143 O O . GLU B 1 21 ? 6.051 11.82 -4.242 1 97.19 21 GLU B O 1
ATOM 1148 N N . ALA B 1 22 ? 5.496 9.688 -4.234 1 96.88 22 ALA B N 1
ATOM 1149 C CA . ALA B 1 22 ? 5.84 9.523 -2.822 1 96.88 22 ALA B CA 1
ATOM 1150 C C . ALA B 1 22 ? 7.336 9.719 -2.598 1 96.88 22 ALA B C 1
ATOM 1152 O O . ALA B 1 22 ? 7.746 10.352 -1.618 1 96.88 22 ALA B O 1
ATOM 1153 N N . ARG B 1 23 ? 8.117 9.133 -3.473 1 97.62 23 ARG B N 1
ATOM 1154 C CA . ARG B 1 23 ? 9.562 9.289 -3.379 1 97.62 23 ARG B CA 1
ATOM 1155 C C . ARG B 1 23 ? 9.961 10.766 -3.43 1 97.62 23 ARG B C 1
ATOM 1157 O O . ARG B 1 23 ? 10.758 11.219 -2.615 1 97.62 23 ARG B O 1
ATOM 1164 N N . GLU B 1 24 ? 9.406 11.422 -4.398 1 97.12 24 GLU B N 1
ATOM 1165 C CA . GLU B 1 24 ? 9.711 12.844 -4.59 1 97.12 24 GLU B CA 1
ATOM 1166 C C . GLU B 1 24 ? 9.258 13.672 -3.389 1 97.12 24 GLU B C 1
ATOM 1168 O O . GLU B 1 24 ? 9.977 14.562 -2.941 1 97.12 24 GLU B O 1
ATOM 1173 N N . LYS B 1 25 ? 8.141 13.383 -2.889 1 93.19 25 LYS B N 1
ATOM 1174 C CA . LYS B 1 25 ? 7.633 14.07 -1.705 1 93.19 25 LYS B CA 1
ATOM 1175 C C . LYS B 1 25 ? 8.562 13.859 -0.51 1 93.19 25 LYS B C 1
ATOM 1177 O O . LYS B 1 25 ? 8.719 14.758 0.323 1 93.19 25 LYS B O 1
ATOM 1182 N N . ALA B 1 26 ? 9.148 12.734 -0.469 1 94.12 26 ALA B N 1
ATOM 1183 C CA . ALA B 1 26 ? 10.062 12.406 0.621 1 94.12 26 ALA B CA 1
ATOM 1184 C C . ALA B 1 26 ? 11.445 13.016 0.383 1 94.12 26 ALA B C 1
ATOM 1186 O O . ALA B 1 26 ? 12.352 12.859 1.203 1 94.12 26 ALA B O 1
ATOM 1187 N N . GLY B 1 27 ? 11.641 13.547 -0.796 1 95 27 GLY B N 1
ATOM 1188 C CA . GLY B 1 27 ? 12.906 14.188 -1.119 1 95 27 GLY B CA 1
ATOM 1189 C C . GLY B 1 27 ? 13.984 13.203 -1.529 1 95 27 GLY B C 1
ATOM 1190 O O . GLY B 1 27 ? 15.18 13.5 -1.417 1 95 27 GLY B O 1
ATOM 1191 N N . LEU B 1 28 ? 13.641 12.094 -1.966 1 97.19 28 LEU B N 1
ATOM 1192 C CA . LEU B 1 28 ? 14.602 11.062 -2.33 1 97.19 28 LEU B CA 1
ATOM 1193 C C . LEU B 1 28 ? 14.82 11.031 -3.84 1 97.19 28 LEU B C 1
ATOM 1195 O O . LEU B 1 28 ? 13.867 11.148 -4.613 1 97.19 28 LEU B O 1
ATOM 1199 N N . SER B 1 29 ? 15.992 10.875 -4.219 1 98.19 29 SER B N 1
ATOM 1200 C CA . SER B 1 29 ? 16.297 10.539 -5.605 1 98.19 29 SER B CA 1
ATOM 1201 C C . SER B 1 29 ? 16.062 9.062 -5.879 1 98.19 29 SER B C 1
ATOM 1203 O O . SER B 1 29 ? 15.852 8.273 -4.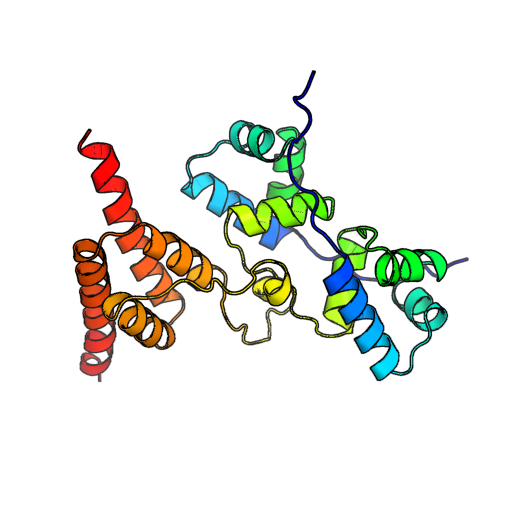953 1 98.19 29 SER B O 1
ATOM 1205 N N . ARG B 1 30 ? 16.078 8.719 -7.133 1 97.88 30 ARG B N 1
ATOM 1206 C CA . ARG B 1 30 ? 15.992 7.297 -7.461 1 97.88 30 ARG B CA 1
ATOM 1207 C C . ARG B 1 30 ? 17.172 6.527 -6.879 1 97.88 30 ARG B C 1
ATOM 1209 O O . ARG B 1 30 ? 17.016 5.387 -6.438 1 97.88 30 ARG B O 1
ATOM 1216 N N . ASN B 1 31 ? 18.328 7.145 -6.906 1 97.69 31 ASN B N 1
ATOM 1217 C CA . ASN B 1 31 ? 19.516 6.535 -6.32 1 97.69 31 ASN B CA 1
ATOM 1218 C C . ASN B 1 31 ? 19.344 6.332 -4.816 1 97.69 31 ASN B C 1
ATOM 1220 O O . ASN B 1 31 ? 19.688 5.27 -4.289 1 97.69 31 ASN B O 1
ATOM 1224 N N . ASP B 1 32 ? 18.844 7.359 -4.156 1 97.69 32 ASP B N 1
ATOM 1225 C CA . ASP B 1 32 ? 18.594 7.262 -2.723 1 97.69 32 ASP B CA 1
ATOM 1226 C C . ASP B 1 32 ? 17.625 6.113 -2.416 1 97.69 32 ASP B C 1
ATOM 1228 O O . ASP B 1 32 ? 17.875 5.328 -1.495 1 97.69 32 ASP B O 1
ATOM 1232 N N . LEU B 1 33 ? 16.594 6.047 -3.141 1 97.38 33 LEU B N 1
ATOM 1233 C CA . LEU B 1 33 ? 15.609 4.988 -2.951 1 97.38 33 LEU B CA 1
ATOM 1234 C C . LEU B 1 33 ? 16.219 3.619 -3.225 1 97.38 33 LEU B C 1
ATOM 1236 O O . LEU B 1 33 ? 16.016 2.678 -2.457 1 97.38 33 LEU B O 1
ATOM 1240 N N . GLY B 1 34 ? 16.875 3.494 -4.328 1 96.56 34 GLY B N 1
ATOM 1241 C CA . GLY B 1 34 ? 17.562 2.25 -4.664 1 96.56 34 GLY B CA 1
ATOM 1242 C C . GLY B 1 34 ? 18.438 1.729 -3.545 1 96.56 34 GLY B C 1
ATOM 1243 O O . GLY B 1 34 ? 18.422 0.533 -3.248 1 96.56 34 GLY B O 1
ATOM 1244 N N . ASP B 1 35 ? 19.188 2.625 -2.908 1 95.38 35 ASP B N 1
ATOM 1245 C CA . ASP B 1 35 ? 20.047 2.266 -1.786 1 95.38 35 ASP B CA 1
ATOM 1246 C C . ASP B 1 35 ? 19.234 1.71 -0.621 1 95.38 35 ASP B C 1
ATOM 1248 O O . ASP B 1 35 ? 19.656 0.77 0.051 1 95.38 35 ASP B O 1
ATOM 1252 N N . LYS B 1 36 ? 18.078 2.246 -0.408 1 95.06 36 LYS B N 1
ATOM 1253 C CA . LYS B 1 36 ? 17.234 1.851 0.717 1 95.06 36 LYS B CA 1
ATOM 1254 C C . LYS B 1 36 ? 16.609 0.476 0.482 1 95.06 36 LYS B C 1
ATOM 1256 O O . LYS B 1 36 ? 16.391 -0.281 1.43 1 95.06 36 LYS B O 1
ATOM 1261 N N . VAL B 1 37 ? 16.328 0.24 -0.782 1 94.44 37 VAL B N 1
ATOM 1262 C CA . VAL B 1 37 ? 15.617 -1.008 -1.062 1 94.44 37 VAL B CA 1
ATOM 1263 C C . VAL B 1 37 ? 16.578 -2.002 -1.722 1 94.44 37 VAL B C 1
ATOM 1265 O O . VAL B 1 37 ? 16.156 -3.084 -2.143 1 94.44 37 VAL B O 1
ATOM 1268 N N . PHE B 1 38 ? 17.797 -1.608 -1.953 1 94.69 38 PHE B N 1
ATOM 1269 C CA . PHE B 1 38 ? 18.875 -2.461 -2.434 1 94.69 38 PHE B CA 1
ATOM 1270 C C . PHE B 1 38 ? 18.641 -2.846 -3.893 1 94.69 38 PHE B C 1
ATOM 1272 O O . PHE B 1 38 ? 18.781 -4.016 -4.258 1 94.69 38 PHE B O 1
ATOM 1279 N N . TYR B 1 39 ? 18.297 -1.959 -4.668 1 95.38 39 TYR B N 1
ATOM 1280 C CA . TYR B 1 39 ? 18.141 -2.094 -6.113 1 95.38 39 TYR B CA 1
ATOM 1281 C C . TYR B 1 39 ? 18.812 -0.939 -6.844 1 95.38 39 TYR B C 1
ATOM 1283 O O . TYR B 1 39 ? 19.047 0.12 -6.262 1 95.38 39 TYR B O 1
ATOM 1291 N N . GLY B 1 40 ? 19.125 -1.15 -8.047 1 95.69 40 GLY B N 1
ATOM 1292 C CA . GLY B 1 40 ? 19.75 -0.104 -8.844 1 95.69 40 GLY B CA 1
ATOM 1293 C C . GLY B 1 40 ? 18.766 0.954 -9.305 1 95.69 40 GLY B C 1
ATOM 1294 O O . GLY B 1 40 ? 17.562 0.678 -9.453 1 95.69 40 GLY B O 1
ATOM 1295 N N . GLU B 1 41 ? 19.281 2.115 -9.523 1 96.06 41 GLU B N 1
ATOM 1296 C CA . GLU B 1 41 ? 18.5 3.264 -9.961 1 96.06 41 GLU B CA 1
ATOM 1297 C C . GLU B 1 41 ? 17.719 2.951 -11.234 1 96.06 41 GLU B C 1
ATOM 1299 O O . GLU B 1 41 ? 16.562 3.375 -11.383 1 96.06 41 GLU B O 1
ATOM 1304 N N . ARG B 1 42 ? 18.281 2.301 -12.094 1 97.44 42 ARG B N 1
ATOM 1305 C CA . ARG B 1 42 ? 17.625 1.978 -13.359 1 97.44 42 ARG B CA 1
ATOM 1306 C C . ARG B 1 42 ? 16.391 1.112 -13.133 1 97.44 42 ARG B C 1
ATOM 1308 O O . ARG B 1 42 ? 15.367 1.303 -13.789 1 97.44 42 ARG B O 1
ATOM 1315 N N . HIS B 1 43 ? 16.531 0.187 -12.281 1 97.38 43 HIS B N 1
ATOM 1316 C CA . HIS B 1 43 ? 15.406 -0.682 -1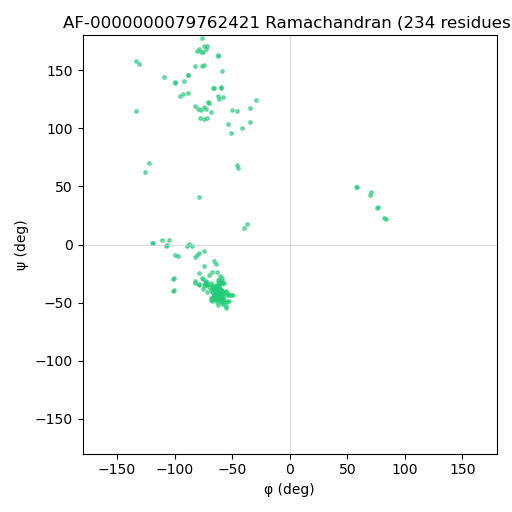1.953 1 97.38 43 HIS B CA 1
ATOM 1317 C C . HIS B 1 43 ? 14.242 0.116 -11.375 1 97.38 43 HIS B C 1
ATOM 1319 O O . HIS B 1 43 ? 13.094 -0.093 -11.758 1 97.38 43 HIS B O 1
ATOM 1325 N N . ILE B 1 44 ? 14.578 1.02 -10.516 1 98 44 ILE B N 1
ATOM 1326 C CA . ILE B 1 44 ? 13.57 1.899 -9.93 1 98 44 ILE B CA 1
ATOM 1327 C C . ILE B 1 44 ? 12.922 2.736 -11.031 1 98 44 ILE B C 1
ATOM 1329 O O . ILE B 1 44 ? 11.695 2.873 -11.07 1 98 44 ILE B O 1
ATOM 1333 N N . ALA B 1 45 ? 13.695 3.236 -11.914 1 97.94 45 ALA B N 1
ATOM 1334 C CA . ALA B 1 45 ? 13.203 4.047 -13.023 1 97.94 45 ALA B CA 1
ATOM 1335 C C . ALA B 1 45 ? 12.227 3.25 -13.891 1 97.94 45 ALA B C 1
ATOM 1337 O O . ALA B 1 45 ? 11.188 3.766 -14.297 1 97.94 45 ALA B O 1
ATOM 1338 N N . ASP B 1 46 ? 12.57 2.029 -14.164 1 98 46 ASP B N 1
ATOM 1339 C CA . ASP B 1 46 ? 11.727 1.17 -14.984 1 98 46 ASP B CA 1
ATOM 1340 C C . ASP B 1 46 ? 10.359 0.951 -14.328 1 98 46 ASP B C 1
ATOM 1342 O O . ASP B 1 46 ? 9.328 0.981 -15 1 98 46 ASP B O 1
ATOM 1346 N N . ILE B 1 47 ? 10.383 0.782 -13.07 1 97.81 47 ILE B N 1
ATOM 1347 C CA . ILE B 1 47 ? 9.164 0.573 -12.305 1 97.81 47 ILE B CA 1
ATOM 1348 C C . ILE B 1 47 ? 8.305 1.837 -12.344 1 97.81 47 ILE B C 1
ATOM 1350 O O . ILE B 1 47 ? 7.105 1.773 -12.633 1 97.81 47 ILE B O 1
ATOM 1354 N N . GLU B 1 48 ? 8.961 2.928 -12.109 1 97.81 48 GLU B N 1
ATOM 1355 C CA . GLU B 1 48 ? 8.258 4.199 -11.969 1 97.81 48 GLU B CA 1
ATOM 1356 C C . GLU B 1 48 ? 7.773 4.715 -13.32 1 97.81 48 GLU B C 1
ATOM 1358 O O . GLU B 1 48 ? 6.688 5.289 -13.422 1 97.81 48 GLU B O 1
ATOM 1363 N N . ASN B 1 49 ? 8.484 4.469 -14.391 1 95.31 49 ASN B N 1
ATOM 1364 C CA . ASN B 1 49 ? 8.234 5.156 -15.648 1 95.31 49 ASN B CA 1
ATOM 1365 C C . ASN B 1 49 ? 7.457 4.281 -16.625 1 95.31 49 ASN B C 1
ATOM 1367 O O . ASN B 1 49 ? 6.535 4.754 -17.297 1 95.31 49 ASN B O 1
ATOM 1371 N N . ILE B 1 50 ? 7.793 2.973 -16.688 1 94.69 50 ILE B N 1
ATOM 1372 C CA . ILE B 1 50 ? 7.188 2.174 -17.75 1 94.69 50 ILE B CA 1
ATOM 1373 C C . ILE B 1 50 ? 6.355 1.049 -17.141 1 94.69 50 ILE B C 1
ATOM 1375 O O . ILE B 1 50 ? 5.863 0.173 -17.844 1 94.69 50 ILE B O 1
ATOM 1379 N N . GLY B 1 51 ? 6.328 1.034 -15.859 1 95.94 51 GLY B N 1
ATOM 1380 C CA . GLY B 1 51 ? 5.457 0.079 -15.195 1 95.94 51 GLY B CA 1
ATOM 1381 C C . GLY B 1 51 ? 6 -1.337 -15.211 1 95.94 51 GLY B C 1
ATOM 1382 O O . GLY B 1 51 ? 5.242 -2.297 -15.352 1 95.94 51 GLY B O 1
ATOM 1383 N N . LYS B 1 52 ? 7.293 -1.434 -15.195 1 97.19 52 LYS B N 1
ATOM 1384 C CA . LYS B 1 52 ? 7.863 -2.77 -15.062 1 97.19 52 LYS B CA 1
ATOM 1385 C C . LYS B 1 52 ? 7.406 -3.436 -13.766 1 97.19 52 LYS B C 1
ATOM 1387 O O . LYS B 1 52 ? 7.391 -2.803 -12.711 1 97.19 52 LYS B O 1
ATOM 1392 N N . HIS B 1 53 ? 7.051 -4.645 -13.883 1 98 53 HIS B N 1
ATOM 1393 C CA . HIS B 1 53 ? 6.648 -5.379 -12.688 1 98 53 HIS B CA 1
ATOM 1394 C C . HIS B 1 53 ? 7.844 -5.668 -11.789 1 98 53 HIS B C 1
ATOM 1396 O O . HIS B 1 53 ? 8.812 -6.305 -12.211 1 98 53 HIS B O 1
ATOM 1402 N N . PRO B 1 54 ? 7.773 -5.246 -10.633 1 97.75 54 PRO B N 1
ATOM 1403 C CA . PRO B 1 54 ? 8.828 -5.613 -9.68 1 97.75 54 PRO B CA 1
ATOM 1404 C C . PRO B 1 54 ? 8.68 -7.043 -9.156 1 97.75 54 PRO B C 1
ATOM 1406 O O . PRO B 1 54 ? 7.648 -7.68 -9.383 1 97.75 54 PRO B O 1
ATOM 1409 N N . SER B 1 55 ? 9.781 -7.488 -8.539 1 96.81 55 SER B N 1
ATOM 1410 C CA . SER B 1 55 ? 9.617 -8.695 -7.734 1 96.81 55 SER B CA 1
ATOM 1411 C C . SER B 1 55 ? 8.641 -8.461 -6.582 1 96.81 55 SER B C 1
ATOM 1413 O O . SER B 1 55 ? 8.367 -7.316 -6.219 1 96.81 55 SER B O 1
ATOM 1415 N N . PHE B 1 56 ? 8.172 -9.492 -6.035 1 97.75 56 PHE B N 1
ATOM 1416 C CA . PHE B 1 56 ? 7.238 -9.367 -4.926 1 97.75 56 PHE B CA 1
ATOM 1417 C C . PHE B 1 56 ? 7.883 -8.625 -3.758 1 97.75 56 PHE B C 1
ATOM 1419 O O . PHE B 1 56 ? 7.277 -7.723 -3.178 1 97.75 56 PHE B O 1
ATOM 1426 N N . GLN B 1 57 ? 9.062 -8.984 -3.43 1 97.19 57 GLN B N 1
ATOM 1427 C CA . GLN B 1 57 ? 9.727 -8.367 -2.285 1 97.19 57 GLN B CA 1
ATOM 1428 C C . GLN B 1 57 ? 9.938 -6.875 -2.506 1 97.19 57 GLN B C 1
ATOM 1430 O O . GLN B 1 57 ? 9.68 -6.0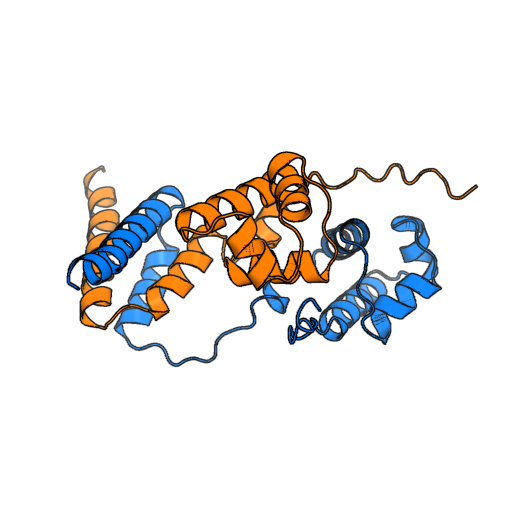66 -1.608 1 97.19 57 GLN B O 1
ATOM 1435 N N . LEU B 1 58 ? 10.422 -6.555 -3.641 1 97 58 LEU B N 1
ATOM 1436 C CA . LEU B 1 58 ? 10.641 -5.145 -3.934 1 97 58 LEU B CA 1
ATOM 1437 C C . LEU B 1 58 ? 9.32 -4.375 -3.906 1 97 58 LEU B C 1
ATOM 1439 O O . LEU B 1 58 ? 9.258 -3.266 -3.369 1 97 58 LEU B O 1
ATOM 1443 N N . PHE B 1 59 ? 8.32 -4.969 -4.473 1 98.06 59 PHE B N 1
ATOM 1444 C CA . PHE B 1 59 ? 6.984 -4.383 -4.449 1 98.06 59 PHE B CA 1
ATOM 1445 C C . PHE B 1 59 ? 6.543 -4.102 -3.018 1 98.06 59 PHE B C 1
ATOM 1447 O O . PHE B 1 59 ? 6.137 -2.984 -2.695 1 98.06 59 PHE B O 1
ATOM 1454 N N . HIS B 1 60 ? 6.637 -5.098 -2.25 1 97.94 60 HIS B N 1
ATOM 1455 C CA . HIS B 1 60 ? 6.297 -4.957 -0.838 1 97.94 60 HIS B CA 1
ATOM 1456 C C . HIS B 1 60 ? 7.094 -3.826 -0.19 1 97.94 60 HIS B C 1
ATOM 1458 O O . HIS B 1 60 ? 6.523 -2.977 0.498 1 97.94 60 HIS B O 1
ATOM 1464 N N . ASP B 1 61 ? 8.367 -3.809 -0.399 1 97.38 61 ASP B N 1
ATOM 1465 C CA . ASP B 1 61 ? 9.234 -2.809 0.22 1 97.38 61 ASP B CA 1
ATOM 1466 C C . ASP B 1 61 ? 8.82 -1.397 -0.198 1 97.38 61 ASP B C 1
ATOM 1468 O O . ASP B 1 61 ? 8.734 -0.497 0.64 1 97.38 61 ASP B O 1
ATOM 1472 N N . LEU B 1 62 ? 8.531 -1.239 -1.438 1 97.75 62 LEU B N 1
ATOM 1473 C CA . LEU B 1 62 ? 8.211 0.081 -1.967 1 97.75 62 LEU B CA 1
ATOM 1474 C C . LEU B 1 62 ? 6.883 0.581 -1.405 1 97.75 62 LEU B C 1
ATOM 1476 O O . LEU B 1 62 ? 6.793 1.71 -0.918 1 97.75 62 LEU B O 1
ATOM 1480 N N . VAL B 1 63 ? 5.902 -0.248 -1.446 1 98.06 63 VAL B N 1
ATOM 1481 C CA . VAL B 1 63 ? 4.578 0.234 -1.073 1 98.06 63 VAL B CA 1
ATOM 1482 C C . VAL B 1 63 ? 4.508 0.441 0.439 1 98.06 63 VAL B C 1
ATOM 1484 O O . VAL B 1 63 ? 3.842 1.361 0.917 1 98.06 63 VAL B O 1
ATOM 1487 N N . THR B 1 64 ? 5.219 -0.356 1.227 1 97 64 THR B N 1
ATOM 1488 C CA . THR B 1 64 ? 5.168 -0.203 2.676 1 97 64 THR B CA 1
ATOM 1489 C C . THR B 1 64 ? 6.039 0.967 3.127 1 97 64 THR B C 1
ATOM 1491 O O . THR B 1 64 ? 5.699 1.666 4.086 1 97 64 THR B O 1
ATOM 1494 N N . MET B 1 65 ? 7.145 1.173 2.451 1 96.25 65 MET B N 1
ATOM 1495 C CA . MET B 1 65 ? 7.992 2.316 2.771 1 96.25 65 MET B CA 1
ATOM 1496 C C . MET B 1 65 ? 7.223 3.625 2.623 1 96.25 65 MET B C 1
ATOM 1498 O O . MET B 1 65 ? 7.398 4.547 3.424 1 96.25 65 MET B O 1
ATOM 1502 N N . PHE B 1 66 ? 6.301 3.658 1.672 1 97.44 66 PHE B N 1
ATOM 1503 C CA . PHE B 1 66 ? 5.637 4.914 1.339 1 97.44 66 PHE B CA 1
ATOM 1504 C C . PHE B 1 66 ? 4.172 4.879 1.755 1 97.44 66 PHE B C 1
ATOM 1506 O O . PHE B 1 66 ? 3.406 5.789 1.425 1 97.44 66 PHE B O 1
ATOM 1513 N N . ASN B 1 67 ? 3.756 3.834 2.391 1 97.25 67 ASN B N 1
ATOM 1514 C CA . ASN B 1 67 ? 2.395 3.689 2.896 1 97.25 67 ASN B CA 1
ATOM 1515 C C . ASN B 1 67 ? 1.365 3.812 1.776 1 97.25 67 ASN B C 1
ATOM 1517 O O . ASN B 1 67 ? 0.396 4.562 1.897 1 97.25 67 ASN B O 1
ATOM 1521 N N . ILE B 1 68 ? 1.574 3.123 0.794 1 97.75 68 ILE B N 1
ATOM 1522 C CA . ILE B 1 68 ? 0.68 3.109 -0.358 1 97.75 68 ILE B CA 1
ATOM 1523 C C . ILE B 1 68 ? -0.305 1.95 -0.234 1 97.75 68 ILE B C 1
ATOM 1525 O O . ILE B 1 68 ? 0.091 0.819 0.057 1 97.75 68 ILE B O 1
ATOM 1529 N N . SER B 1 69 ? -1.56 2.24 -0.35 1 97.56 69 SER B N 1
ATOM 1530 C CA . SER B 1 69 ? -2.59 1.206 -0.33 1 97.56 69 SER B CA 1
ATOM 1531 C C . SER B 1 69 ? -2.592 0.402 -1.626 1 97.56 69 SER B C 1
ATOM 1533 O O . SER B 1 69 ? -2.875 0.942 -2.697 1 97.56 69 SER B O 1
ATOM 1535 N N . VAL B 1 70 ? -2.324 -0.826 -1.557 1 98 70 VAL B N 1
ATOM 1536 C CA . VAL B 1 70 ? -2.34 -1.71 -2.717 1 98 70 VAL B CA 1
ATOM 1537 C C . VAL B 1 70 ? -3.781 -1.958 -3.158 1 98 70 VAL B C 1
ATOM 1539 O O . VAL B 1 70 ? -4.074 -1.978 -4.355 1 98 70 VAL B O 1
ATOM 1542 N N . ASP B 1 71 ? -4.652 -2.148 -2.232 1 97.5 71 ASP B N 1
ATOM 1543 C CA . ASP B 1 71 ? -6.055 -2.436 -2.52 1 97.5 71 ASP B CA 1
ATOM 1544 C C . ASP B 1 71 ? -6.676 -1.337 -3.379 1 97.5 71 ASP B C 1
ATOM 1546 O O . ASP B 1 71 ? -7.547 -1.608 -4.207 1 97.5 71 ASP B O 1
ATOM 1550 N N . GLU B 1 72 ? -6.227 -0.116 -3.17 1 96.06 72 GLU B N 1
ATOM 1551 C CA . GLU B 1 72 ? -6.727 1.016 -3.943 1 96.06 72 GLU B CA 1
ATOM 1552 C C . GLU B 1 72 ? -6.492 0.809 -5.438 1 96.06 72 GLU B C 1
ATOM 1554 O O . GLU B 1 72 ? -7.27 1.291 -6.266 1 96.06 72 GLU B O 1
ATOM 1559 N N . TYR B 1 73 ? -5.492 0.094 -5.762 1 96.94 73 TYR B N 1
ATOM 1560 C CA . TYR B 1 73 ? -5.105 -0.08 -7.16 1 96.94 73 TYR B CA 1
ATOM 1561 C C . TYR B 1 73 ? -5.59 -1.423 -7.695 1 96.94 73 TYR B C 1
ATOM 1563 O O . TYR B 1 73 ? -5.875 -1.558 -8.883 1 96.94 73 TYR B O 1
ATOM 1571 N N . PHE B 1 74 ? -5.695 -2.367 -6.801 1 97.25 74 PHE B N 1
ATOM 1572 C CA . PHE B 1 74 ? -6.117 -3.697 -7.223 1 97.25 74 PHE B CA 1
ATOM 1573 C C . PHE B 1 74 ? -7.633 -3.773 -7.336 1 97.25 74 PHE B C 1
ATOM 1575 O O . PHE B 1 74 ? -8.164 -4.555 -8.133 1 97.25 74 PHE B O 1
ATOM 1582 N N . TYR B 1 75 ? -8.242 -2.945 -6.434 1 94.94 75 TYR B N 1
ATOM 1583 C CA . TYR B 1 75 ? -9.703 -2.955 -6.371 1 94.94 75 TYR B CA 1
ATOM 1584 C C . TYR B 1 75 ? -10.266 -1.549 -6.535 1 94.94 75 TYR B C 1
ATOM 1586 O O . TYR B 1 75 ? -10.953 -1.043 -5.648 1 94.94 75 TYR B O 1
ATOM 1594 N N . PRO B 1 76 ? -10.086 -0.889 -7.609 1 85 76 PRO B N 1
ATOM 1595 C CA . PRO B 1 76 ? -10.438 0.526 -7.762 1 85 76 PRO B CA 1
ATOM 1596 C C . PRO B 1 76 ? -11.93 0.788 -7.621 1 85 76 PRO B C 1
ATOM 1598 O O . PRO B 1 76 ? -12.336 1.89 -7.242 1 85 76 PRO B O 1
ATOM 1601 N N . ALA B 1 77 ? -12.766 -0.193 -7.855 1 83.19 77 ALA B N 1
ATOM 1602 C CA . ALA B 1 77 ? -14.219 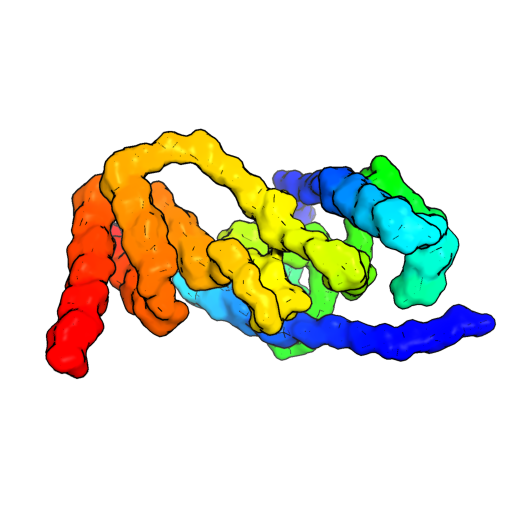-0.001 -7.801 1 83.19 77 ALA B CA 1
ATOM 1603 C C . ALA B 1 77 ? -14.75 -0.251 -6.391 1 83.19 77 ALA B C 1
ATOM 1605 O O . ALA B 1 77 ? -15.914 0.03 -6.102 1 83.19 77 ALA B O 1
ATOM 1606 N N . LYS B 1 78 ? -13.844 -0.614 -5.508 1 83 78 LYS B N 1
ATOM 1607 C CA . LYS B 1 78 ? -14.289 -0.951 -4.156 1 83 78 LYS B CA 1
ATOM 1608 C C . LYS B 1 78 ? -13.859 0.116 -3.154 1 83 78 LYS B C 1
ATOM 1610 O O . LYS B 1 78 ? -12.805 0.733 -3.309 1 83 78 LYS B O 1
ATOM 1615 N N . ASN B 1 79 ? -14.781 0.253 -2.248 1 80.75 79 ASN B N 1
ATOM 1616 C CA . ASN B 1 79 ? -14.398 1.101 -1.124 1 80.75 79 ASN B CA 1
ATOM 1617 C C . ASN B 1 79 ? -13.375 0.413 -0.226 1 80.75 79 ASN B C 1
ATOM 1619 O O . ASN B 1 79 ? -13.672 -0.617 0.384 1 80.75 79 ASN B O 1
ATOM 1623 N N . VAL B 1 80 ? -12.203 0.903 -0.29 1 87.56 80 VAL B N 1
ATOM 1624 C CA . VAL B 1 80 ? -11.156 0.345 0.564 1 87.56 80 VAL B CA 1
ATOM 1625 C C . VAL B 1 80 ? -11.242 0.964 1.958 1 87.56 80 VAL B C 1
ATOM 1627 O O . VAL B 1 80 ? -11.734 2.086 2.117 1 87.56 80 VAL B O 1
ATOM 1630 N N . GLU B 1 81 ? -10.773 0.232 2.955 1 86.25 81 GLU B N 1
ATOM 1631 C CA . GLU B 1 81 ? -10.828 0.712 4.332 1 86.25 81 GLU B CA 1
ATOM 1632 C C . GLU B 1 81 ? -10 1.982 4.508 1 86.25 81 GLU B C 1
ATOM 1634 O O . GLU B 1 81 ? -10.477 2.969 5.07 1 86.25 81 GLU B O 1
ATOM 1639 N N . LYS B 1 82 ? -8.758 1.872 4.055 1 91.5 82 LYS B N 1
ATOM 1640 C CA . LYS B 1 82 ? -7.883 3.037 4.051 1 91.5 82 LYS B CA 1
ATOM 1641 C C . LYS B 1 82 ? -7.156 3.174 2.713 1 91.5 82 LYS B C 1
ATOM 1643 O O . LYS B 1 82 ? -6.367 2.303 2.338 1 91.5 82 LYS B O 1
ATOM 1648 N N . ASN B 1 83 ? -7.508 4.285 2.023 1 94.12 83 ASN B N 1
ATOM 1649 C CA . ASN B 1 83 ? -6.785 4.555 0.785 1 94.12 83 ASN B CA 1
ATOM 1650 C C . ASN B 1 83 ? -5.395 5.121 1.06 1 94.12 83 ASN B C 1
ATOM 1652 O O . ASN B 1 83 ? -4.992 5.258 2.217 1 94.12 83 ASN B O 1
ATOM 1656 N N . THR B 1 84 ? -4.66 5.355 0.039 1 95.88 84 THR B N 1
ATOM 1657 C CA . THR B 1 84 ? -3.271 5.785 0.165 1 95.88 84 THR B CA 1
ATOM 1658 C C . THR B 1 84 ? -3.178 7.086 0.952 1 95.88 84 THR B C 1
ATOM 1660 O O . THR B 1 84 ? -2.363 7.207 1.87 1 95.88 84 THR B O 1
ATOM 1663 N N . ALA B 1 85 ? -4.023 8.07 0.603 1 94.81 85 ALA B N 1
ATOM 1664 C CA . ALA B 1 85 ? -4.004 9.367 1.277 1 94.81 85 ALA B CA 1
ATOM 1665 C C . ALA B 1 85 ? -4.211 9.203 2.781 1 94.81 85 ALA B C 1
ATOM 1667 O O . ALA B 1 85 ? -3.488 9.805 3.582 1 94.81 85 ALA B O 1
ATOM 1668 N N . ARG B 1 86 ? -5.16 8.375 3.148 1 95.31 86 ARG B N 1
ATOM 1669 C CA . ARG B 1 86 ? -5.469 8.141 4.559 1 95.31 86 ARG B CA 1
ATOM 1670 C C . ARG B 1 86 ? -4.309 7.457 5.266 1 95.31 86 ARG B C 1
ATOM 1672 O O . ARG B 1 86 ? -3.971 7.809 6.398 1 95.31 86 ARG B O 1
ATOM 1679 N N . ARG B 1 87 ? -3.729 6.523 4.645 1 95.44 87 ARG B N 1
ATOM 1680 C CA . ARG B 1 87 ? -2.607 5.793 5.227 1 95.44 87 ARG B CA 1
ATOM 1681 C C . ARG B 1 87 ? -1.411 6.711 5.449 1 95.44 87 ARG B C 1
ATOM 1683 O O . ARG B 1 87 ? -0.751 6.641 6.488 1 95.44 87 ARG B O 1
ATOM 1690 N N . GLN B 1 88 ? -1.124 7.512 4.496 1 96.31 88 GLN B N 1
ATOM 1691 C CA . GLN B 1 88 ? 0.002 8.43 4.609 1 96.31 88 GLN B CA 1
ATOM 1692 C C . GLN B 1 88 ? -0.246 9.477 5.699 1 96.31 88 GLN B C 1
ATOM 1694 O O . GLN B 1 88 ? 0.669 9.828 6.441 1 96.31 88 GLN B O 1
ATOM 1699 N N . ILE B 1 89 ? -1.47 9.914 5.82 1 96.75 89 ILE B N 1
ATOM 1700 C CA . ILE B 1 89 ? -1.838 10.836 6.891 1 96.75 89 ILE B CA 1
ATOM 1701 C C . ILE B 1 89 ? -1.642 10.164 8.242 1 96.75 89 ILE B C 1
ATOM 1703 O O . ILE B 1 89 ? -1.058 10.75 9.156 1 96.75 89 ILE B O 1
ATOM 1707 N N . ASP B 1 90 ? -2.07 8.938 8.336 1 94.81 90 ASP B N 1
ATOM 1708 C CA . ASP B 1 90 ? -1.952 8.211 9.594 1 94.81 90 ASP B CA 1
ATOM 1709 C C . ASP B 1 90 ? -0.493 8.102 10.031 1 94.81 90 ASP B C 1
ATOM 1711 O O . ASP B 1 90 ? -0.17 8.328 11.203 1 94.81 90 ASP B O 1
ATOM 1715 N N . SER B 1 91 ? 0.27 7.805 9.102 1 94.12 91 SER B N 1
ATOM 1716 C CA . SER B 1 91 ? 1.687 7.664 9.422 1 94.12 91 SER B CA 1
ATOM 1717 C C . SER B 1 91 ? 2.305 9.008 9.789 1 94.12 91 SER B C 1
ATOM 1719 O O . SER B 1 91 ? 3.131 9.086 10.703 1 94.12 91 SER B O 1
ATOM 1721 N N . SER B 1 92 ? 1.922 10.047 9.102 1 95.06 92 SER B N 1
ATOM 1722 C CA . SER B 1 92 ? 2.449 11.375 9.383 1 95.06 92 SER B CA 1
ATOM 1723 C C . SER B 1 92 ? 1.979 11.883 10.742 1 95.06 92 SER B C 1
ATOM 1725 O O . SER B 1 92 ? 2.732 12.539 11.469 1 95.06 92 SER B O 1
ATOM 1727 N N . LEU B 1 93 ? 0.761 11.57 11.109 1 95.25 93 LEU B N 1
ATOM 1728 C CA . LEU B 1 93 ? 0.212 11.977 12.398 1 95.25 93 LEU B CA 1
ATOM 1729 C C . LEU B 1 93 ? 1.022 11.391 13.547 1 95.25 93 LEU B C 1
ATOM 1731 O O . LEU B 1 93 ? 1.151 12.008 14.602 1 95.25 93 LEU B O 1
ATOM 1735 N N . ASP B 1 94 ? 1.582 10.234 13.281 1 93.69 94 ASP B N 1
ATOM 1736 C CA . ASP B 1 94 ? 2.363 9.562 14.312 1 93.69 94 ASP B CA 1
ATOM 1737 C C . ASP B 1 94 ? 3.613 10.367 14.664 1 93.69 94 ASP B C 1
ATOM 1739 O O . ASP B 1 94 ? 4.234 10.133 15.703 1 93.69 94 ASP B O 1
ATOM 1743 N N . LEU B 1 95 ? 3.988 11.336 13.883 1 93.56 95 LEU B N 1
ATOM 1744 C CA . LEU B 1 95 ? 5.211 12.109 14.078 1 93.56 95 LEU B CA 1
ATOM 1745 C C . LEU B 1 95 ? 4.91 13.445 14.75 1 93.56 95 LEU B C 1
ATOM 1747 O O . LEU B 1 95 ? 5.828 14.18 15.117 1 93.56 95 LEU B O 1
ATOM 1751 N N . LEU B 1 96 ? 3.705 13.75 14.875 1 94.81 96 LEU B N 1
ATOM 1752 C CA . LEU B 1 96 ? 3.318 15.07 15.359 1 94.81 96 LEU B CA 1
ATOM 1753 C C . LEU B 1 96 ? 3.23 15.086 16.875 1 94.81 96 LEU B C 1
ATOM 1755 O O . LEU B 1 96 ? 2.824 14.094 17.5 1 94.81 96 LEU B O 1
ATOM 1759 N N . SER B 1 97 ? 3.574 16.203 17.469 1 94.38 97 SER B N 1
ATOM 1760 C CA . SER B 1 97 ? 3.381 16.453 18.891 1 94.38 97 SER B CA 1
ATOM 1761 C C . SER B 1 97 ? 1.909 16.688 19.219 1 94.38 97 SER B C 1
ATOM 1763 O O . SER B 1 97 ? 1.094 16.891 18.312 1 94.38 97 SER B O 1
ATOM 1765 N N . ASP B 1 98 ? 1.574 16.688 20.5 1 93.75 98 ASP B N 1
ATOM 1766 C CA . ASP B 1 98 ? 0.203 16.953 20.922 1 93.75 98 ASP B CA 1
ATOM 1767 C C . ASP B 1 98 ? -0.272 18.328 20.453 1 93.75 98 ASP B C 1
ATOM 1769 O O . ASP B 1 98 ? -1.419 18.484 20.031 1 93.75 98 ASP B O 1
ATOM 1773 N N . ASN B 1 99 ? 0.615 19.266 20.547 1 95.06 99 ASN B N 1
ATOM 1774 C CA . ASN B 1 99 ? 0.259 20.609 20.094 1 95.06 99 ASN B CA 1
ATOM 1775 C C . ASN B 1 99 ? 0.017 20.641 18.594 1 95.06 99 ASN B C 1
ATOM 1777 O O . ASN B 1 99 ? -0.887 21.344 18.125 1 95.06 99 ASN B O 1
ATOM 1781 N N . GLU B 1 100 ? 0.755 19.922 17.906 1 96.31 100 GLU B N 1
ATOM 1782 C CA . GLU B 1 100 ? 0.587 19.844 16.453 1 96.31 100 GLU B CA 1
ATOM 1783 C C . GLU B 1 100 ? -0.684 19.094 16.078 1 96.31 100 GLU B C 1
ATOM 1785 O O . GLU B 1 100 ? -1.354 19.438 15.102 1 96.31 100 GLU B O 1
ATOM 1790 N N . LEU B 1 101 ? -1.035 18.141 16.844 1 96.94 101 LEU B N 1
ATOM 1791 C CA . LEU B 1 101 ? -2.287 17.438 16.625 1 96.94 101 LEU B CA 1
ATOM 1792 C C . LEU B 1 101 ? -3.482 18.359 16.812 1 96.94 101 LEU B C 1
ATOM 1794 O O . LEU B 1 101 ? -4.484 18.25 16.109 1 96.94 101 LEU B O 1
ATOM 1798 N N . LYS B 1 102 ? -3.34 19.234 17.734 1 95.56 102 LYS B N 1
ATOM 1799 C CA . LYS B 1 102 ? -4.406 20.203 17.953 1 95.56 102 LYS B CA 1
ATOM 1800 C C . LYS B 1 102 ? -4.586 21.109 16.734 1 95.56 102 LYS B C 1
ATOM 1802 O O . LYS B 1 102 ? -5.711 21.484 16.391 1 95.56 102 LYS B O 1
ATOM 1807 N N . ILE B 1 103 ? -3.475 21.453 16.125 1 96.12 103 ILE B N 1
ATOM 1808 C CA . ILE B 1 103 ? -3.525 22.281 14.914 1 96.12 103 ILE B CA 1
ATOM 1809 C C . ILE B 1 103 ? -4.258 21.516 13.805 1 96.12 103 ILE B C 1
ATOM 1811 O O . ILE B 1 103 ? -5.125 22.078 13.133 1 96.12 103 ILE B O 1
ATOM 1815 N N . ILE B 1 104 ? -3.99 20.266 13.688 1 97.44 104 ILE B N 1
ATOM 1816 C CA . ILE B 1 104 ? -4.625 19.438 12.672 1 97.44 104 ILE B CA 1
ATOM 1817 C C . ILE B 1 104 ? -6.121 19.328 12.953 1 97.44 104 ILE B C 1
ATOM 1819 O O . ILE B 1 104 ? -6.941 19.453 12.039 1 97.44 104 ILE B O 1
ATOM 1823 N N . GLN B 1 105 ? -6.48 19.094 14.203 1 96.81 105 GLN B N 1
ATOM 1824 C CA . GLN B 1 105 ? -7.887 19.031 14.578 1 96.81 105 GLN B CA 1
ATOM 1825 C C . GLN B 1 105 ? -8.602 20.328 14.219 1 96.81 105 GLN B C 1
ATOM 1827 O O . GLN B 1 105 ? -9.742 20.312 13.75 1 96.81 105 GLN B O 1
ATOM 1832 N N . GLY B 1 106 ? -7.91 21.391 14.477 1 96.56 106 GLY B N 1
ATOM 1833 C CA . GLY B 1 106 ? -8.477 22.672 14.117 1 96.56 106 GLY B CA 1
ATOM 1834 C C . GLY B 1 106 ? -8.727 22.812 12.625 1 96.56 106 GLY B C 1
ATOM 1835 O O . GLY B 1 106 ? -9.758 23.359 12.211 1 96.56 106 GLY B O 1
ATOM 1836 N N . THR B 1 107 ? -7.773 22.422 11.828 1 97.12 107 THR B N 1
ATOM 1837 C CA . THR B 1 107 ? -7.91 22.469 10.383 1 97.12 107 THR B CA 1
ATOM 1838 C C . THR B 1 107 ? -9.086 21.609 9.914 1 97.12 107 THR B C 1
ATOM 1840 O O . THR B 1 107 ? -9.883 22.047 9.078 1 97.12 107 THR B O 1
ATOM 1843 N N . ILE B 1 108 ? -9.266 20.484 10.492 1 97.62 108 ILE B N 1
ATOM 1844 C CA . ILE B 1 108 ? -10.359 19.578 10.164 1 97.62 108 ILE B CA 1
ATOM 1845 C C . ILE B 1 108 ? -11.695 20.234 10.508 1 97.62 108 ILE B C 1
ATOM 1847 O O . ILE B 1 108 ? -12.633 20.219 9.711 1 97.62 108 ILE B O 1
ATOM 1851 N N . ASP B 1 109 ? -11.695 20.781 11.656 1 96.5 109 ASP B N 1
ATOM 1852 C CA . ASP B 1 109 ? -12.914 21.469 12.086 1 96.5 109 ASP B CA 1
ATOM 1853 C C . ASP B 1 109 ? -13.281 22.594 11.125 1 96.5 109 ASP B C 1
ATOM 1855 O O . ASP B 1 109 ? -14.461 22.812 10.828 1 96.5 109 ASP B O 1
ATOM 1859 N N . GLY B 1 110 ? -12.25 23.25 10.75 1 96.12 110 GLY B N 1
ATOM 1860 C CA . GLY B 1 110 ? -12.492 24.312 9.781 1 96.12 110 GLY B CA 1
ATOM 1861 C C . GLY B 1 110 ? -13.094 23.812 8.484 1 96.12 110 GLY B C 1
ATOM 1862 O O . GLY B 1 110 ? -14.008 24.438 7.941 1 96.12 110 GLY B O 1
ATOM 1863 N N . ILE B 1 111 ? -12.648 22.766 7.961 1 95.69 111 ILE B N 1
ATOM 1864 C CA . ILE B 1 111 ? -13.141 22.172 6.723 1 95.69 111 ILE B CA 1
ATOM 1865 C C . ILE B 1 111 ? -14.594 21.719 6.906 1 95.69 111 ILE B C 1
ATOM 1867 O O . ILE B 1 111 ? -15.453 22.031 6.082 1 95.69 111 ILE B O 1
ATOM 1871 N N . LEU B 1 112 ? -14.883 21.047 7.996 1 94.62 112 LEU B N 1
ATOM 1872 C CA . LEU B 1 112 ? -16.219 20.516 8.242 1 94.62 112 LEU B CA 1
ATOM 1873 C C . LEU B 1 112 ? -17.219 21.641 8.43 1 94.62 112 LEU B C 1
ATOM 1875 O O . LEU B 1 112 ? -18.375 21.531 7.98 1 94.62 112 LEU B O 1
ATOM 1879 N N . ASN B 1 113 ? -16.797 22.703 9.016 1 94.44 113 ASN B N 1
ATOM 1880 C CA . ASN B 1 113 ? -17.688 23.844 9.258 1 94.44 113 ASN B CA 1
ATOM 1881 C C . ASN B 1 113 ? -17.953 24.625 7.98 1 94.44 113 ASN B C 1
ATOM 1883 O O . ASN B 1 113 ? -19.016 25.234 7.84 1 94.44 113 ASN B O 1
ATOM 1887 N N . SER B 1 114 ? -17.078 24.625 7.137 1 91.81 114 SER B N 1
ATOM 1888 C CA . SER B 1 114 ? -17.25 25.359 5.887 1 91.81 114 SER B CA 1
ATOM 1889 C C . SER B 1 114 ? -18.297 24.703 4.996 1 91.81 114 SER B C 1
ATOM 1891 O O . SER B 1 114 ? -18.891 25.359 4.145 1 91.81 114 SER B O 1
ATOM 1893 N N . ARG B 1 115 ? -18.547 23.391 5.086 1 87.25 115 ARG B N 1
ATOM 1894 C CA . ARG B 1 115 ? -19.594 22.688 4.359 1 87.25 115 ARG B CA 1
ATOM 1895 C C . ARG B 1 115 ? -20.984 23.188 4.781 1 87.25 115 ARG B C 1
ATOM 1897 O O . ARG B 1 115 ? -21.891 23.266 3.957 1 87.25 115 ARG B O 1
ATOM 1904 N N . GLU B 1 116 ? -21.141 23.25 6.055 1 76.94 116 GLU B N 1
ATOM 1905 C CA . GLU B 1 116 ? -22.422 23.641 6.617 1 76.94 116 GLU B CA 1
ATOM 1906 C C . GLU B 1 116 ? -22.797 25.062 6.211 1 76.94 116 GLU B C 1
ATOM 1908 O O . GLU B 1 116 ? -23.969 25.375 6.031 1 76.94 116 GLU B O 1
ATOM 1913 N N . ASN B 1 117 ? -21.828 25.828 6.082 1 69.88 117 ASN B N 1
ATOM 1914 C CA . ASN B 1 117 ? -22.141 27.203 5.723 1 69.88 117 ASN B CA 1
ATOM 1915 C C . ASN B 1 117 ? -22.438 27.328 4.23 1 69.88 117 ASN B C 1
ATOM 1917 O O . ASN B 1 117 ? -22.875 28.391 3.773 1 69.88 117 ASN B O 1
ATOM 1921 N N . LYS B 1 118 ? -22.016 26.531 3.365 1 61.41 118 LYS B N 1
ATOM 1922 C CA . LYS B 1 118 ? -22.391 26.578 1.955 1 61.41 118 LYS B CA 1
ATOM 1923 C C . LYS B 1 118 ? -23.812 26.062 1.741 1 61.41 118 LYS B C 1
ATOM 1925 O O . LYS B 1 118 ? -24.312 26.062 0.619 1 61.41 118 LYS B O 1
ATOM 1930 N N . LYS B 1 119 ? -24.516 25.547 2.711 1 48.94 119 LYS B N 1
ATOM 1931 C CA . LYS B 1 119 ? -25.953 25.453 2.48 1 48.94 119 LYS B CA 1
ATOM 1932 C C . LYS B 1 119 ? -26.672 26.75 2.855 1 48.94 119 LYS B C 1
ATOM 1934 O O . LYS B 1 119 ? -26.297 27.406 3.836 1 48.94 119 LYS B O 1
#

Nearest PDB structures (foldseek):
  3ivp-assembly2_C  TM=8.871E-01  e=2.175E-10  Clostridioides difficile 630
  2b5a-assembly1_A  TM=8.013E-01  e=3.035E-03  [Bacillus] caldolyticus
  4ivz-assembly2_F  TM=7.693E-01  e=1.013E-02  Enterobacter sp. RFL1396
  5woq-assembly2_C  TM=6.784E-01  e=1.369E-02  Mycolicibacterium smegmatis MC2 155
  3f51-assembly1_A  TM=6.126E-01  e=2.997E-02  Corynebacterium glutamicum

Foldseek 3Di:
DPPDPVPDDQQQAVVLQVLVVLCVVVVHQLCRVCVVLVHDSVVSCCCNPRNDDDDPSSVVVSCVVSVHDPCCRVPPDDPDDDDPVRVVVVVVVVVDDPVVVVVVVVVVVVVVVVVVVVD/DPPDCVPDDQQLAVVLQVLVVLCVVVVHQLCRVCVVLVHDSVVSCCCNPRNDDDDPSSVVVSCVVRVADPCCRVPVVDDDPAHSVRRNVVVVVVVDDPVVVVVVVVVVVVVVVVVVVVD

Organism: NCBI:txid410072